Protein AF-A0A067NH59-F1 (afdb_monomer_lite)

Foldseek 3Di:
DDPPVQDKDKDFLDDPPPDLVVVQVLCVQQVHDGPPDDSPDQQRIDIDGPVLRVLSPVLAQHKAKFFPDVQLLVLVLVCVLVSNRHHLVRSDPPPPQKTWIDIFGFPNCQPDWDWDAQPVDDPPDPVRTDIAGPVRPVDDIDIGRHRPSSRVVSNVVSVCVHQNPPDQDALVNSCVGRVDDDDSSVSPHDSDD

Radius of gyration: 17.34 Å; chains: 1; bounding box: 40×30×53 Å

pLDDT: mean 83.22, std 15.56, range [27.19, 96.69]

Secondary structure (DSSP, 8-state):
-------EEEEESS-TTS-HHHHHHHHHHTTPPTT---TTSGGGEEEEEHHHHHHHT-TTTSEEEEE--HHHHHHHHHHHHTT----HHHHS-TT---EEEEEEE-GGGTT-EEEEE-TTS-TT-GGGEEEEETT-TTPPPEEES--HHHHHHHHHHHHHHHH-TT----HHHHHHHHT--SGGGGGG-----

Structure (mmCIF, N/CA/C/O backbone):
data_AF-A0A067NH59-F1
#
_entry.id   AF-A0A067NH59-F1
#
loop_
_atom_site.group_PDB
_atom_site.id
_atom_site.type_symbol
_atom_site.label_atom_id
_atom_site.label_alt_id
_atom_site.label_comp_id
_atom_site.label_asym_id
_atom_site.label_entity_id
_atom_site.label_seq_id
_atom_site.pdbx_PDB_ins_code
_atom_site.Cartn_x
_atom_site.Cartn_y
_atom_site.Cartn_z
_atom_site.occupancy
_atom_site.B_iso_or_equiv
_atom_site.auth_seq_id
_atom_site.auth_comp_id
_atom_site.auth_asym_id
_atom_site.auth_atom_id
_atom_site.pdbx_PDB_model_num
ATOM 1 N N . MET A 1 1 ? 9.980 -10.357 -29.218 1.00 36.75 1 MET A N 1
ATOM 2 C CA . MET A 1 1 ? 9.515 -10.418 -27.819 1.00 36.75 1 MET A CA 1
ATOM 3 C C . MET A 1 1 ? 8.182 -9.707 -27.831 1.00 36.75 1 MET A C 1
ATOM 5 O O . MET A 1 1 ? 8.167 -8.518 -28.108 1.00 36.75 1 MET A O 1
ATOM 9 N N . THR A 1 2 ? 7.093 -10.470 -27.818 1.00 39.78 2 THR A N 1
ATOM 10 C CA . THR A 1 2 ? 5.742 -9.973 -28.094 1.00 39.78 2 THR A CA 1
ATOM 11 C C . THR A 1 2 ? 5.349 -8.951 -27.042 1.00 39.78 2 THR A C 1
ATOM 13 O O . THR A 1 2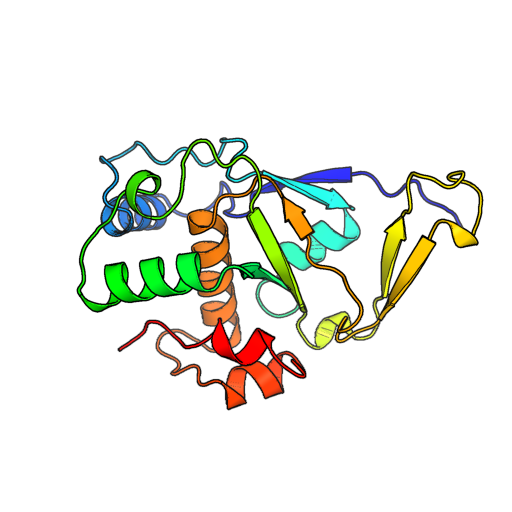 ? 5.322 -9.260 -25.855 1.00 39.78 2 THR A O 1
ATOM 16 N N . ASP A 1 3 ? 5.092 -7.738 -27.513 1.00 43.44 3 ASP A N 1
ATOM 17 C CA . ASP A 1 3 ? 4.393 -6.677 -26.802 1.00 43.44 3 ASP A CA 1
ATOM 18 C C . ASP A 1 3 ? 2.935 -7.141 -26.643 1.00 43.44 3 ASP A C 1
ATOM 20 O O . ASP A 1 3 ? 2.041 -6.756 -27.395 1.00 43.44 3 ASP A O 1
ATOM 24 N N . GLU A 1 4 ? 2.713 -8.125 -25.763 1.00 51.03 4 GLU A N 1
ATOM 25 C CA . GLU A 1 4 ? 1.372 -8.404 -25.264 1.00 51.03 4 GLU A CA 1
ATOM 26 C C . GLU A 1 4 ? 0.916 -7.109 -24.606 1.00 51.03 4 GLU A C 1
ATOM 28 O O . GLU A 1 4 ? 1.553 -6.642 -23.664 1.00 51.03 4 GLU A O 1
ATOM 33 N N . MET A 1 5 ? -0.145 -6.503 -25.144 1.00 51.00 5 MET A N 1
ATOM 34 C CA . MET A 1 5 ? -0.822 -5.377 -24.514 1.00 51.00 5 MET A CA 1
ATOM 35 C C . MET A 1 5 ? -1.112 -5.762 -23.064 1.00 51.00 5 MET A C 1
ATOM 37 O O . MET A 1 5 ? -2.047 -6.517 -22.800 1.00 51.00 5 MET A O 1
ATOM 41 N N . ASP A 1 6 ? -0.272 -5.295 -22.142 1.00 65.56 6 ASP A N 1
ATOM 42 C CA . ASP A 1 6 ? -0.393 -5.601 -20.724 1.00 65.56 6 ASP A CA 1
ATOM 43 C C . ASP A 1 6 ? -1.744 -5.054 -20.255 1.00 65.56 6 ASP A C 1
ATOM 45 O O . ASP A 1 6 ? -1.923 -3.845 -20.082 1.00 65.56 6 ASP A O 1
ATOM 49 N N . VAL A 1 7 ? -2.715 -5.952 -20.097 1.00 80.50 7 VAL A N 1
ATOM 50 C CA . VAL A 1 7 ? -4.076 -5.604 -19.695 1.00 80.50 7 VAL A CA 1
ATOM 51 C C . VAL A 1 7 ? -4.018 -4.922 -18.324 1.00 80.50 7 VAL A C 1
ATOM 53 O O . VAL A 1 7 ? -3.341 -5.384 -17.399 1.00 80.50 7 VAL A O 1
ATOM 56 N N . ILE A 1 8 ? -4.698 -3.782 -18.207 1.00 85.00 8 ILE A N 1
ATOM 57 C CA . ILE A 1 8 ? -4.869 -3.075 -16.937 1.00 85.00 8 ILE A CA 1
ATOM 58 C C . ILE A 1 8 ? -6.146 -3.593 -16.284 1.00 85.00 8 ILE A C 1
ATOM 60 O O . ILE A 1 8 ? -7.200 -3.643 -16.916 1.00 85.00 8 ILE A O 1
ATOM 64 N N . GLU A 1 9 ? -6.051 -3.938 -15.007 1.00 91.25 9 GLU A N 1
ATOM 65 C CA . GLU A 1 9 ? -7.156 -4.409 -14.183 1.00 91.25 9 GLU A CA 1
ATOM 66 C C . GLU A 1 9 ? -7.342 -3.513 -12.961 1.00 91.25 9 GLU A C 1
ATOM 68 O O . GLU A 1 9 ? -6.409 -2.858 -12.484 1.00 91.25 9 GLU A O 1
ATOM 73 N N . TYR A 1 10 ? -8.566 -3.512 -12.435 1.00 92.00 10 TYR A N 1
ATOM 74 C CA . TYR A 1 10 ? -8.856 -2.939 -11.130 1.00 92.00 10 TYR A CA 1
ATOM 75 C C . TYR A 1 10 ? -8.657 -4.002 -10.053 1.00 92.00 10 TYR A C 1
ATOM 77 O O . TYR A 1 10 ? -9.234 -5.084 -10.122 1.00 92.00 10 TYR A O 1
ATOM 85 N N . SER A 1 11 ? -7.847 -3.666 -9.057 1.00 93.62 11 SER A N 1
ATOM 86 C CA . SER A 1 11 ? -7.527 -4.514 -7.915 1.00 93.62 11 SER A CA 1
ATOM 87 C C . SER A 1 11 ? -8.007 -3.844 -6.634 1.00 93.62 11 SER A C 1
ATOM 89 O O . SER A 1 11 ? -7.818 -2.637 -6.450 1.00 93.62 11 SER A O 1
ATOM 91 N N . HIS A 1 12 ? -8.622 -4.618 -5.741 1.00 96.12 12 HIS A N 1
ATOM 92 C CA . HIS A 1 12 ? -8.932 -4.162 -4.390 1.00 96.12 12 HIS A CA 1
ATOM 93 C C . HIS A 1 12 ? -7.674 -4.228 -3.521 1.00 96.12 12 HIS A C 1
ATOM 95 O O . HIS A 1 12 ? -7.033 -5.271 -3.432 1.00 96.12 12 HIS A O 1
ATOM 101 N N . VAL A 1 13 ? -7.349 -3.145 -2.816 1.00 96.69 13 VAL A N 1
ATOM 102 C CA . VAL A 1 13 ? -6.243 -3.141 -1.844 1.00 96.69 13 VAL A CA 1
ATOM 103 C C . VAL A 1 13 ? -6.582 -4.014 -0.638 1.00 96.69 13 VAL A C 1
ATOM 105 O O . VAL A 1 13 ? -5.753 -4.793 -0.173 1.00 96.69 13 VAL A O 1
ATOM 108 N N . VAL A 1 14 ? -7.821 -3.947 -0.164 1.00 96.00 14 VAL A N 1
ATOM 109 C CA . VAL A 1 14 ? -8.388 -4.898 0.793 1.00 96.00 14 VAL A CA 1
ATOM 110 C C . VAL A 1 14 ? -9.374 -5.791 0.063 1.00 96.00 14 VAL A C 1
ATOM 112 O O . VAL A 1 14 ? -10.406 -5.321 -0.418 1.00 96.00 14 VAL A O 1
ATOM 115 N N . ALA A 1 15 ? -9.043 -7.079 -0.022 1.00 93.75 15 ALA A N 1
ATOM 116 C CA . ALA A 1 15 ? -9.798 -8.055 -0.793 1.00 93.75 15 ALA A CA 1
ATOM 117 C C . ALA A 1 15 ? -11.257 -8.157 -0.326 1.00 93.75 15 ALA A C 1
ATOM 119 O O . ALA A 1 15 ? -11.540 -8.197 0.873 1.00 93.75 15 ALA A O 1
ATOM 120 N N . ARG A 1 16 ? -12.188 -8.306 -1.276 1.00 92.12 16 ARG A N 1
ATOM 121 C CA . ARG A 1 16 ? -13.621 -8.525 -0.987 1.00 92.12 16 ARG A CA 1
ATOM 122 C C . ARG A 1 16 ? -13.887 -9.804 -0.193 1.00 92.12 16 ARG A C 1
ATOM 124 O O . ARG A 1 16 ? -14.902 -9.919 0.478 1.00 92.12 16 ARG A O 1
ATOM 131 N N . THR A 1 17 ? -12.973 -10.767 -0.277 1.00 92.56 17 THR A N 1
ATOM 132 C CA . THR A 1 17 ? -13.024 -12.037 0.456 1.00 92.56 17 THR A CA 1
ATOM 133 C C . THR A 1 17 ? -12.585 -11.907 1.918 1.00 92.56 17 THR A C 1
ATOM 135 O O . THR A 1 17 ? -12.581 -12.905 2.642 1.00 92.56 17 THR A O 1
ATOM 138 N N . THR A 1 18 ? -12.213 -10.702 2.371 1.00 93.38 18 THR A N 1
ATOM 139 C CA . THR A 1 18 ? -11.872 -10.440 3.773 1.00 93.38 18 THR A CA 1
ATOM 140 C C . THR A 1 18 ? -13.040 -10.843 4.669 1.00 93.38 18 THR A C 1
ATOM 142 O O . THR A 1 18 ? -14.193 -10.502 4.409 1.00 93.38 18 THR A O 1
ATOM 145 N N . ARG A 1 19 ? -12.745 -11.607 5.727 1.00 94.06 19 ARG A N 1
ATOM 146 C CA . ARG A 1 19 ? -13.778 -12.171 6.605 1.00 94.06 19 ARG A CA 1
ATOM 147 C C . ARG A 1 19 ? -14.605 -11.049 7.252 1.00 94.06 19 ARG A C 1
ATOM 149 O O . ARG A 1 19 ? -13.995 -10.103 7.749 1.00 94.06 19 ARG A O 1
ATOM 156 N N . PRO A 1 20 ? -15.941 -11.184 7.367 1.00 93.06 20 PRO A N 1
ATOM 157 C CA . PRO A 1 20 ? -16.789 -10.168 8.001 1.00 93.06 20 PRO A CA 1
ATOM 158 C C . PRO A 1 20 ? -16.317 -9.770 9.403 1.00 93.06 20 PRO A C 1
ATOM 160 O O . PRO A 1 20 ? -16.147 -8.595 9.682 1.00 93.06 20 PRO A O 1
ATOM 163 N N . ALA A 1 21 ? -15.934 -10.745 10.234 1.00 94.19 21 ALA A N 1
ATOM 164 C CA . ALA A 1 21 ? -15.401 -10.482 11.573 1.00 94.19 21 ALA A CA 1
ATOM 165 C C . ALA A 1 21 ? -14.109 -9.637 11.583 1.00 94.19 21 ALA A C 1
ATOM 167 O O . ALA A 1 21 ? -13.785 -9.010 12.589 1.00 94.19 21 ALA A O 1
ATOM 168 N N . THR A 1 22 ? -13.335 -9.642 10.494 1.00 94.00 22 THR A N 1
ATOM 169 C CA . THR A 1 22 ? -12.176 -8.756 10.333 1.00 94.00 22 THR A CA 1
ATOM 170 C C . THR A 1 22 ? -12.622 -7.349 9.941 1.00 94.00 22 THR A C 1
ATOM 172 O O . THR A 1 22 ? -12.068 -6.387 10.459 1.00 94.00 22 THR A O 1
ATOM 175 N N . LEU A 1 23 ? -13.644 -7.221 9.091 1.00 93.94 23 LEU A N 1
ATOM 176 C CA . LEU A 1 23 ? -14.219 -5.929 8.705 1.00 93.94 23 LEU A CA 1
ATOM 177 C C . LEU A 1 23 ? -14.884 -5.226 9.892 1.00 93.94 23 LEU A C 1
ATOM 179 O O . LEU A 1 23 ? -14.619 -4.048 10.099 1.00 93.94 23 LEU A O 1
ATOM 183 N N . ASP A 1 24 ? -15.622 -5.957 10.728 1.00 93.50 24 ASP A N 1
ATOM 184 C CA . ASP A 1 24 ? -16.224 -5.427 11.961 1.00 93.50 24 ASP A CA 1
ATOM 185 C C . ASP A 1 24 ? -15.150 -4.852 12.903 1.00 93.50 24 ASP A C 1
ATOM 187 O O . ASP A 1 24 ? -15.314 -3.795 13.516 1.00 93.50 24 ASP A O 1
ATOM 191 N N . LYS A 1 25 ? -13.996 -5.531 12.996 1.00 92.00 25 LYS A N 1
ATOM 192 C CA . LYS A 1 25 ? -12.840 -5.035 13.757 1.00 92.00 25 LYS A CA 1
ATOM 193 C C . LYS A 1 25 ? -12.231 -3.795 13.112 1.00 92.00 25 LYS A C 1
ATOM 195 O O . LYS A 1 25 ? -11.851 -2.884 13.840 1.00 92.00 25 LYS A O 1
ATOM 200 N N . CYS A 1 26 ? -12.130 -3.743 11.783 1.00 92.25 26 CYS A N 1
ATOM 201 C CA . CYS A 1 26 ? -11.667 -2.548 11.078 1.00 92.25 26 CYS A CA 1
ATOM 202 C C . CYS A 1 26 ? -12.583 -1.358 11.360 1.00 92.25 26 CYS A C 1
ATOM 204 O O . CYS A 1 26 ? -12.083 -0.314 11.759 1.00 92.25 26 CYS A O 1
ATOM 206 N N . GLU A 1 27 ? -13.900 -1.524 11.228 1.00 93.06 27 GLU A N 1
ATOM 207 C CA . GLU A 1 27 ? -14.881 -0.480 11.538 1.00 93.06 27 GLU A CA 1
ATOM 208 C C . GLU A 1 27 ? -14.704 0.044 12.959 1.00 93.06 27 GLU A C 1
ATOM 210 O O . GLU A 1 27 ? -14.564 1.248 13.171 1.00 93.06 27 GLU A O 1
ATOM 215 N N . TRP A 1 28 ? -14.614 -0.874 13.921 1.00 90.69 28 TRP A N 1
ATOM 216 C CA . TRP A 1 28 ? -14.397 -0.536 15.318 1.00 90.69 28 TRP A CA 1
ATOM 217 C C . TRP A 1 28 ? -13.091 0.228 15.546 1.00 90.69 28 TRP A C 1
ATOM 219 O O . TRP A 1 28 ? -13.097 1.283 16.183 1.00 90.69 28 TRP A O 1
ATOM 229 N N . CYS A 1 29 ? -11.969 -0.272 15.022 1.00 88.69 29 CYS A N 1
ATOM 230 C CA . CYS A 1 29 ? -10.669 0.379 15.159 1.00 88.69 29 CYS A CA 1
ATOM 231 C C . CYS A 1 29 ? -10.670 1.768 14.510 1.00 88.69 29 CYS A C 1
ATOM 233 O O . CYS A 1 29 ? -10.160 2.720 15.094 1.00 88.69 29 CYS A O 1
ATOM 235 N N . TRP A 1 30 ? -11.298 1.909 13.344 1.00 90.88 30 TRP A N 1
ATOM 236 C CA . TRP A 1 30 ? -11.351 3.154 12.576 1.00 90.88 30 TRP A CA 1
ATOM 237 C C . TRP A 1 30 ? -12.452 4.105 13.059 1.00 90.88 30 TRP A C 1
ATOM 239 O O . TRP A 1 30 ? -12.796 5.053 12.359 1.00 90.88 30 TRP A O 1
ATOM 249 N N . GLY A 1 31 ? -13.054 3.847 14.225 1.00 90.44 31 GLY A N 1
ATOM 250 C CA . GLY A 1 31 ? -14.110 4.685 14.798 1.00 90.44 31 GLY A CA 1
ATOM 251 C C . GLY A 1 31 ? -15.342 4.831 13.901 1.00 90.44 31 GLY A C 1
ATOM 252 O O . GLY A 1 31 ? -16.080 5.804 14.040 1.00 90.44 31 GLY A O 1
ATOM 253 N N . MET A 1 32 ? -15.540 3.912 12.957 1.00 92.12 32 MET A N 1
ATOM 254 C CA . MET A 1 32 ? -16.671 3.898 12.040 1.00 92.12 32 MET A CA 1
ATOM 255 C C . MET A 1 32 ? -17.887 3.263 12.707 1.00 92.12 32 MET A C 1
ATOM 257 O O . MET A 1 32 ? -17.774 2.462 13.636 1.00 92.12 32 MET A O 1
ATOM 261 N N . ASP A 1 33 ? -19.064 3.634 12.216 1.00 92.81 33 ASP A N 1
ATOM 262 C CA . ASP A 1 33 ? -20.308 3.025 12.664 1.00 92.81 33 ASP A CA 1
ATOM 263 C C . ASP A 1 33 ? -20.396 1.590 12.113 1.00 92.81 33 ASP A C 1
ATOM 265 O O . ASP A 1 33 ? -19.857 1.290 11.043 1.00 92.81 33 ASP A O 1
ATOM 269 N N . TYR A 1 34 ? -21.050 0.695 12.852 1.00 93.06 34 TYR A N 1
ATOM 270 C CA . TYR A 1 34 ? -21.152 -0.715 12.471 1.00 93.06 34 TYR A CA 1
ATOM 271 C C . TYR A 1 34 ? -21.817 -0.881 11.098 1.00 93.06 34 TYR A C 1
ATOM 273 O O . TYR A 1 34 ? -22.836 -0.244 10.822 1.00 93.06 34 TYR A O 1
ATOM 281 N N . TYR A 1 35 ? -21.262 -1.766 10.269 1.00 91.81 35 TYR A N 1
ATOM 282 C CA . TYR A 1 35 ? -21.744 -2.098 8.930 1.00 91.81 35 TYR A CA 1
ATOM 283 C C . TYR A 1 35 ? -21.728 -0.916 7.939 1.00 91.81 35 TYR A C 1
ATOM 285 O O . TYR A 1 35 ? -22.588 -0.796 7.063 1.00 91.81 35 TYR A O 1
ATOM 293 N N . THR A 1 36 ? -20.749 -0.017 8.072 1.00 93.44 36 THR A N 1
ATOM 294 C CA . THR A 1 36 ? -20.562 1.142 7.180 1.00 93.44 36 THR A CA 1
ATOM 295 C C . THR A 1 36 ? -19.299 1.074 6.322 1.00 93.44 36 THR A C 1
ATOM 297 O O . THR A 1 36 ? -19.141 1.876 5.394 1.00 93.44 36 THR A O 1
ATOM 300 N N . LEU A 1 37 ? -18.399 0.118 6.569 1.00 93.62 37 LEU A N 1
ATOM 301 C CA . LEU A 1 37 ? -17.199 -0.073 5.767 1.00 93.62 37 LEU A CA 1
ATOM 302 C C . LEU A 1 37 ? -17.539 -0.719 4.422 1.00 93.62 37 LEU A C 1
ATOM 304 O O . LEU A 1 37 ? -17.710 -1.928 4.290 1.00 93.62 37 LEU A O 1
ATOM 308 N N . ASN A 1 38 ? -17.568 0.110 3.382 1.00 93.06 38 ASN A N 1
ATOM 309 C CA . ASN A 1 38 ? -17.749 -0.347 2.012 1.00 93.06 38 ASN A CA 1
ATOM 310 C C . ASN A 1 38 ? -16.397 -0.661 1.347 1.00 93.06 38 ASN A C 1
ATOM 312 O O . ASN A 1 38 ? -15.610 0.252 1.093 1.00 93.06 38 ASN A O 1
ATOM 316 N N . LEU A 1 39 ? -16.153 -1.932 1.008 1.00 94.75 39 LEU A N 1
ATOM 317 C CA . LEU A 1 39 ? -14.958 -2.359 0.265 1.00 94.75 39 LEU A CA 1
ATOM 318 C C . LEU A 1 39 ? -15.026 -2.066 -1.240 1.00 94.75 39 LEU A C 1
ATOM 320 O O . LEU A 1 39 ? -13.978 -1.950 -1.869 1.00 94.75 39 LEU A O 1
ATOM 324 N N . ASP A 1 40 ? -16.220 -1.906 -1.814 1.00 94.19 40 ASP A N 1
ATOM 325 C CA . ASP A 1 40 ? -16.439 -1.633 -3.244 1.00 94.19 40 ASP A CA 1
ATOM 326 C C . ASP A 1 40 ? -16.380 -0.126 -3.567 1.00 94.19 40 ASP A C 1
ATOM 328 O O . ASP A 1 40 ? -16.889 0.360 -4.576 1.00 94.19 40 ASP A O 1
ATOM 332 N N . THR A 1 41 ? -15.731 0.644 -2.694 1.00 93.00 41 THR A N 1
ATOM 333 C CA . THR A 1 41 ? -15.454 2.063 -2.900 1.00 93.00 41 THR A CA 1
ATOM 334 C C . THR A 1 41 ? -14.238 2.275 -3.798 1.00 93.00 41 THR A C 1
ATOM 336 O O . THR A 1 41 ? -13.234 1.570 -3.693 1.00 93.00 41 THR A O 1
ATOM 339 N N . ARG A 1 42 ? -14.252 3.352 -4.596 1.00 92.56 42 ARG A N 1
ATOM 340 C CA . ARG A 1 42 ? -13.074 3.805 -5.363 1.00 92.56 42 ARG A CA 1
ATOM 341 C C . ARG A 1 42 ? -11.833 4.024 -4.491 1.00 92.56 42 ARG A C 1
ATOM 343 O O . ARG A 1 42 ? -10.719 3.926 -4.979 1.00 92.56 42 ARG A O 1
ATOM 350 N N . LYS A 1 43 ? -12.043 4.294 -3.198 1.00 93.19 43 LYS A N 1
ATOM 351 C CA . LYS A 1 43 ? -11.001 4.525 -2.189 1.00 93.19 43 LYS A CA 1
ATOM 352 C C . LYS A 1 43 ? -10.241 3.249 -1.800 1.00 93.19 43 LYS A C 1
ATOM 354 O O . LYS A 1 43 ? -9.239 3.345 -1.106 1.00 93.19 43 LYS A O 1
ATOM 359 N N . ASN A 1 44 ? -10.713 2.074 -2.220 1.00 95.88 44 ASN A N 1
ATOM 360 C CA . ASN A 1 44 ? -10.076 0.770 -2.017 1.00 95.88 44 ASN A CA 1
ATOM 361 C C . ASN A 1 44 ? -9.612 0.147 -3.350 1.00 95.88 44 ASN A C 1
ATOM 363 O O . ASN A 1 44 ? -9.103 -0.969 -3.364 1.00 95.88 44 ASN A O 1
ATOM 367 N N . LEU A 1 45 ? -9.801 0.842 -4.477 1.00 95.06 45 LEU A N 1
ATOM 368 C CA . LEU A 1 45 ? -9.481 0.335 -5.809 1.00 95.06 45 LEU A CA 1
ATOM 369 C C . LEU A 1 45 ? -8.223 1.005 -6.361 1.00 95.06 45 LEU A C 1
ATOM 371 O O . LEU A 1 45 ? -8.069 2.224 -6.306 1.00 95.06 45 LEU A O 1
ATOM 375 N N . GLN A 1 46 ? -7.354 0.196 -6.954 1.00 94.44 46 GLN A N 1
ATOM 376 C CA . GLN A 1 46 ? -6.169 0.628 -7.690 1.00 94.44 46 GLN A CA 1
ATOM 377 C C . GLN A 1 46 ? -6.169 0.019 -9.092 1.00 94.44 46 GLN A C 1
ATOM 379 O O . GLN A 1 46 ? -6.741 -1.049 -9.309 1.00 94.44 46 GLN A O 1
ATOM 384 N N . SER A 1 47 ? -5.513 0.681 -10.040 1.00 91.56 47 SER A N 1
ATOM 385 C CA . SER A 1 47 ? -5.322 0.159 -11.394 1.00 91.56 47 SER A CA 1
ATOM 386 C C . SER A 1 47 ? -3.911 -0.397 -11.531 1.00 91.56 47 SER A C 1
ATOM 388 O O . SER A 1 47 ? -2.940 0.335 -11.352 1.00 91.56 47 SER A O 1
ATOM 390 N N . LEU A 1 48 ? -3.794 -1.684 -11.848 1.00 90.88 48 LEU A N 1
ATOM 391 C CA . LEU A 1 48 ? -2.518 -2.382 -11.986 1.00 90.88 48 LEU A CA 1
ATOM 392 C C . LEU A 1 48 ? -2.501 -3.197 -13.277 1.00 90.88 48 LEU A C 1
ATOM 394 O O . LEU A 1 48 ? -3.533 -3.674 -13.740 1.00 90.88 48 LEU A O 1
ATOM 398 N N . ARG A 1 49 ? -1.312 -3.411 -13.843 1.00 87.81 49 ARG A N 1
ATOM 399 C CA . ARG A 1 49 ? -1.129 -4.441 -14.877 1.00 87.81 49 ARG A CA 1
ATOM 400 C C . ARG A 1 49 ? -1.350 -5.822 -14.262 1.00 87.81 49 ARG A C 1
ATOM 402 O O . ARG A 1 49 ? -0.909 -6.035 -13.131 1.00 87.81 49 ARG A O 1
ATOM 409 N N . VAL A 1 50 ? -1.916 -6.770 -15.015 1.00 87.31 50 VAL A N 1
ATOM 410 C CA . VAL A 1 50 ? -2.202 -8.146 -14.537 1.00 87.31 50 VAL A CA 1
ATOM 411 C C . VAL A 1 50 ? -1.003 -8.776 -13.824 1.00 87.31 50 VAL A C 1
ATOM 413 O O . VAL A 1 50 ? -1.127 -9.347 -12.743 1.00 87.31 50 VAL A O 1
ATOM 416 N N . ASN A 1 51 ? 0.194 -8.645 -14.400 1.00 86.44 51 ASN A N 1
ATOM 417 C CA . ASN A 1 51 ? 1.404 -9.214 -13.813 1.00 86.44 51 ASN A CA 1
ATOM 418 C C . ASN A 1 51 ? 1.746 -8.582 -12.458 1.00 86.44 51 ASN A C 1
ATOM 420 O O . ASN A 1 51 ? 2.094 -9.297 -11.523 1.00 86.44 51 ASN A O 1
ATOM 424 N N . LEU A 1 52 ? 1.606 -7.262 -12.328 1.00 89.44 52 LEU A N 1
ATOM 425 C CA . LEU A 1 52 ? 1.884 -6.552 -11.081 1.00 89.44 52 LEU A CA 1
ATOM 426 C C . LEU A 1 52 ? 0.803 -6.823 -10.022 1.00 89.44 52 LEU A C 1
ATOM 428 O O . LEU A 1 52 ? 1.135 -6.980 -8.848 1.00 89.44 52 LEU A O 1
ATOM 432 N N . HIS A 1 53 ? -0.456 -6.947 -10.452 1.00 91.69 53 HIS A N 1
ATOM 433 C CA . HIS A 1 53 ? -1.598 -7.342 -9.625 1.00 91.69 53 HIS A CA 1
ATOM 434 C C . HIS A 1 53 ? -1.390 -8.729 -9.006 1.00 91.69 53 HIS A C 1
ATOM 436 O O . HIS A 1 53 ? -1.488 -8.877 -7.793 1.00 91.69 53 HIS A O 1
ATOM 442 N N . ARG A 1 54 ? -0.973 -9.724 -9.798 1.00 91.00 54 ARG A N 1
ATOM 443 C CA . ARG A 1 54 ? -0.676 -11.075 -9.287 1.00 91.00 54 ARG A CA 1
ATOM 444 C C . ARG A 1 54 ? 0.344 -11.066 -8.151 1.00 91.00 54 ARG A C 1
ATOM 446 O O . ARG A 1 54 ? 0.176 -11.803 -7.189 1.00 91.00 54 ARG A O 1
ATOM 453 N N . PHE A 1 55 ? 1.391 -10.243 -8.247 1.00 91.81 55 PHE A N 1
ATOM 454 C CA . PHE A 1 55 ? 2.357 -10.099 -7.154 1.00 91.81 55 PHE A CA 1
ATOM 455 C C . PHE A 1 55 ? 1.801 -9.289 -5.984 1.00 91.81 55 PHE A C 1
ATOM 457 O O . PHE A 1 55 ? 2.177 -9.551 -4.850 1.00 91.81 55 PHE A O 1
ATOM 464 N N . PHE A 1 56 ? 0.905 -8.332 -6.220 1.00 94.12 56 PHE A N 1
ATOM 465 C CA . PHE A 1 56 ? 0.256 -7.607 -5.131 1.00 94.12 56 PHE A CA 1
ATOM 466 C C . PHE A 1 56 ? -0.561 -8.548 -4.233 1.00 94.12 56 PHE A C 1
ATOM 468 O O . PHE A 1 56 ? -0.539 -8.393 -3.013 1.00 94.12 56 PHE A O 1
ATOM 475 N N . ASP A 1 57 ? -1.212 -9.554 -4.815 1.00 93.56 57 ASP A N 1
ATOM 476 C CA . ASP A 1 57 ? -2.037 -10.517 -4.079 1.00 93.56 57 ASP A CA 1
ATOM 477 C C . ASP A 1 57 ? -1.228 -11.582 -3.324 1.00 93.56 57 ASP A C 1
ATOM 479 O O . ASP A 1 57 ? -1.799 -12.316 -2.521 1.00 93.56 57 ASP A O 1
ATOM 483 N N . MET A 1 58 ? 0.091 -11.675 -3.541 1.00 92.75 58 MET A N 1
ATOM 484 C CA . MET A 1 58 ? 0.977 -12.632 -2.866 1.00 92.75 58 MET A CA 1
ATOM 485 C C . MET A 1 58 ? 1.568 -12.021 -1.585 1.00 92.75 58 MET A C 1
ATOM 487 O O . MET A 1 58 ? 2.533 -11.258 -1.674 1.00 92.75 58 MET A O 1
ATOM 491 N N . PRO A 1 59 ? 1.085 -12.365 -0.373 1.00 87.62 59 PRO A N 1
ATOM 492 C CA . PRO A 1 59 ? 1.486 -11.648 0.838 1.00 87.62 59 PRO A CA 1
ATOM 493 C C . PRO A 1 59 ? 2.964 -11.823 1.205 1.00 87.62 59 PRO A C 1
ATOM 495 O O . PRO A 1 59 ? 3.576 -10.891 1.709 1.00 87.62 59 PRO A O 1
ATOM 498 N N . GLN A 1 60 ? 3.540 -12.998 0.931 1.00 88.06 60 GLN A N 1
ATOM 499 C CA . GLN A 1 60 ? 4.893 -13.375 1.368 1.00 88.06 60 GLN A CA 1
ATOM 500 C C . GLN A 1 60 ? 5.989 -13.144 0.321 1.00 88.06 60 GLN A C 1
ATOM 502 O O . GLN A 1 60 ? 7.167 -13.116 0.659 1.00 88.06 60 GLN A O 1
ATOM 507 N N . THR A 1 61 ? 5.625 -13.041 -0.957 1.00 90.06 61 THR A N 1
ATOM 508 C CA . THR A 1 61 ? 6.582 -13.014 -2.083 1.00 90.06 61 THR A CA 1
ATOM 509 C C . THR A 1 61 ? 6.346 -11.848 -3.038 1.00 90.06 61 THR A C 1
ATOM 511 O O . THR A 1 61 ? 6.962 -11.771 -4.101 1.00 90.06 61 THR A O 1
ATOM 514 N N . GLY A 1 62 ? 5.393 -10.990 -2.695 1.00 93.00 62 GLY A N 1
ATOM 515 C CA . GLY A 1 62 ? 4.912 -9.903 -3.518 1.00 93.00 62 GLY A CA 1
ATOM 516 C C . GLY A 1 62 ? 5.509 -8.557 -3.150 1.00 93.00 62 GLY A C 1
ATOM 517 O O . GLY A 1 62 ? 6.686 -8.422 -2.824 1.00 93.00 62 GLY A O 1
ATOM 518 N N . TRP A 1 63 ? 4.653 -7.546 -3.195 1.00 93.62 63 TRP A N 1
ATOM 519 C CA . TRP A 1 63 ? 4.978 -6.182 -2.805 1.00 93.62 63 TRP A CA 1
ATOM 520 C C . TRP A 1 63 ? 3.814 -5.548 -2.039 1.00 93.62 63 TRP A C 1
ATOM 522 O O . TRP A 1 63 ? 2.679 -6.042 -2.052 1.00 93.62 63 TRP A O 1
ATOM 532 N N . LEU A 1 64 ? 4.099 -4.451 -1.346 1.00 94.19 64 LEU A N 1
ATOM 533 C CA . LEU A 1 64 ? 3.132 -3.697 -0.554 1.00 94.19 64 LEU A CA 1
ATOM 534 C C . LEU A 1 64 ? 3.302 -2.187 -0.745 1.00 94.19 64 LEU A C 1
ATOM 536 O O . LEU A 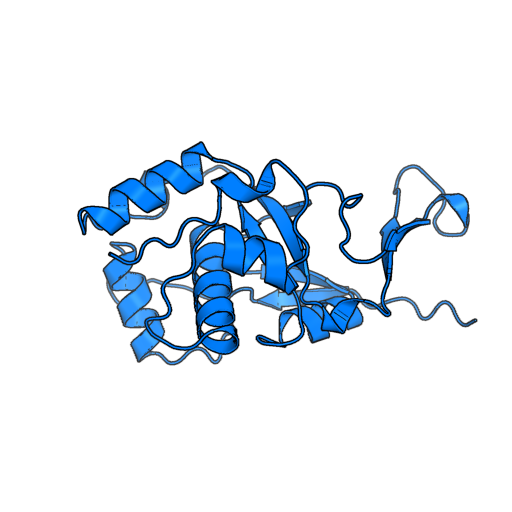1 64 ? 4.348 -1.719 -1.202 1.00 94.19 64 LEU A O 1
ATOM 540 N N . TRP A 1 65 ? 2.259 -1.437 -0.395 1.00 94.56 65 TRP A N 1
ATOM 541 C CA . TRP A 1 65 ? 2.276 0.024 -0.390 1.00 94.56 65 TRP A CA 1
ATOM 542 C C . TRP A 1 65 ? 2.688 0.554 0.984 1.00 94.56 65 TRP A C 1
ATOM 544 O O . TRP A 1 65 ? 2.206 0.081 2.012 1.00 94.56 65 TRP A O 1
ATOM 554 N N . VAL A 1 66 ? 3.524 1.588 1.013 1.00 91.19 66 VAL A N 1
ATOM 555 C CA . VAL A 1 66 ? 3.857 2.324 2.242 1.00 91.19 66 VAL A CA 1
ATOM 556 C C . VAL A 1 66 ? 3.539 3.801 2.036 1.00 91.19 66 VAL A C 1
ATOM 558 O O . VAL A 1 66 ? 4.046 4.377 1.070 1.00 91.19 66 VAL A O 1
ATOM 561 N N . PRO A 1 67 ? 2.717 4.434 2.893 1.00 91.69 67 PRO A N 1
ATOM 562 C CA . PRO A 1 67 ? 2.451 5.866 2.790 1.00 91.69 67 PRO A CA 1
ATOM 563 C C . PRO A 1 67 ? 3.747 6.676 2.864 1.00 91.69 67 PRO A C 1
ATOM 565 O O . PRO A 1 67 ? 4.624 6.400 3.684 1.00 91.69 67 PRO A O 1
ATOM 568 N N . THR A 1 68 ? 3.882 7.679 1.994 1.00 88.50 68 THR A N 1
ATOM 569 C CA . THR A 1 68 ? 5.071 8.545 2.006 1.00 88.50 68 THR A CA 1
ATOM 570 C C . THR A 1 68 ? 4.926 9.735 2.944 1.00 88.50 68 THR A C 1
ATOM 572 O O . THR A 1 68 ? 5.930 10.330 3.324 1.00 88.50 68 THR A O 1
ATOM 575 N N . ASP A 1 69 ? 3.686 10.110 3.255 1.00 87.62 69 ASP A N 1
ATOM 576 C CA . ASP A 1 69 ? 3.371 11.239 4.119 1.00 87.62 69 ASP A CA 1
ATOM 577 C C . ASP A 1 69 ? 3.579 10.859 5.592 1.00 87.62 69 ASP A C 1
ATOM 579 O O . ASP A 1 69 ? 2.847 10.043 6.160 1.00 87.62 69 ASP A O 1
ATOM 583 N N . LEU A 1 70 ? 4.609 11.449 6.200 1.00 82.94 70 LEU A N 1
ATOM 584 C CA . LEU A 1 70 ? 4.966 11.209 7.594 1.00 82.94 70 LEU A CA 1
ATOM 585 C C . LEU A 1 70 ? 3.958 11.811 8.574 1.00 82.94 70 LEU A C 1
ATOM 587 O O . LEU A 1 70 ? 3.823 11.284 9.675 1.00 82.94 70 LEU A O 1
ATOM 591 N N . ASP A 1 71 ? 3.252 12.878 8.203 1.00 86.06 71 ASP A N 1
ATOM 592 C CA . ASP A 1 71 ? 2.240 13.477 9.068 1.00 86.06 71 ASP A CA 1
ATOM 593 C C . ASP A 1 71 ? 1.030 12.549 9.175 1.00 86.06 71 ASP A C 1
ATOM 595 O O . ASP A 1 71 ? 0.601 12.220 10.281 1.00 86.06 71 ASP A O 1
ATOM 599 N N . ILE A 1 72 ? 0.567 11.996 8.045 1.00 85.44 72 ILE A N 1
ATOM 600 C CA . ILE A 1 72 ? -0.460 10.944 8.051 1.00 85.44 72 ILE A CA 1
ATOM 601 C C . ILE A 1 72 ? -0.001 9.776 8.929 1.00 85.44 72 ILE A C 1
ATOM 603 O O . ILE A 1 72 ? -0.721 9.385 9.846 1.00 85.44 72 ILE A O 1
ATOM 607 N N . MET A 1 73 ? 1.210 9.251 8.721 1.00 86.25 73 MET A N 1
ATOM 608 C CA . MET A 1 73 ? 1.721 8.136 9.531 1.00 86.25 73 MET A CA 1
ATOM 609 C C . MET A 1 73 ? 1.779 8.467 11.030 1.00 86.25 73 MET A C 1
ATOM 611 O O . MET A 1 73 ? 1.363 7.649 11.848 1.00 86.25 73 MET A O 1
ATOM 615 N N . THR A 1 74 ? 2.209 9.677 11.391 1.00 86.31 74 THR A N 1
ATOM 616 C CA . THR A 1 74 ? 2.280 10.141 12.786 1.00 86.31 74 THR A CA 1
ATOM 617 C C . THR A 1 74 ? 0.888 10.268 13.409 1.00 86.31 74 THR A C 1
ATOM 619 O O . THR A 1 74 ? 0.683 9.900 14.564 1.00 86.31 74 THR A O 1
ATOM 622 N N . ARG A 1 75 ? -0.109 10.749 12.656 1.00 87.19 75 ARG A N 1
ATOM 623 C CA . ARG A 1 75 ? -1.507 10.819 13.115 1.00 87.19 75 ARG A CA 1
ATOM 624 C C . ARG A 1 75 ? -2.084 9.430 13.371 1.00 87.19 75 ARG A C 1
ATOM 626 O O . ARG A 1 75 ? -2.747 9.237 14.388 1.00 87.19 75 ARG A O 1
ATOM 633 N N . PHE A 1 76 ? -1.810 8.471 12.484 1.00 87.00 76 PHE A N 1
ATOM 634 C CA . PHE A 1 76 ? -2.171 7.068 12.694 1.00 87.00 76 PHE A CA 1
ATOM 635 C C . PHE A 1 76 ? -1.498 6.521 13.957 1.00 87.00 76 PHE A C 1
ATOM 637 O O . PHE A 1 76 ? -2.187 6.040 14.852 1.00 87.00 76 PHE A O 1
ATOM 644 N N . GLU A 1 77 ? -0.178 6.648 14.069 1.00 84.75 77 GLU A N 1
ATOM 645 C CA . GLU A 1 77 ? 0.579 6.187 15.235 1.00 84.75 77 GLU A CA 1
ATOM 646 C C . GLU A 1 77 ? 0.000 6.755 16.539 1.00 84.75 77 GLU A C 1
ATOM 648 O O . GLU A 1 77 ? -0.316 6.000 17.458 1.00 84.75 77 GLU A O 1
ATOM 653 N N . ASN A 1 78 ? -0.225 8.068 16.598 1.00 85.44 78 ASN A N 1
ATOM 654 C CA . ASN A 1 78 ? -0.791 8.725 17.771 1.00 85.44 78 ASN A CA 1
ATOM 655 C C . ASN A 1 78 ? -2.205 8.228 18.089 1.00 85.44 78 ASN A C 1
ATOM 657 O O . ASN A 1 78 ? -2.491 7.930 19.244 1.00 85.44 78 ASN A O 1
ATOM 661 N N . ALA A 1 79 ? -3.085 8.109 17.091 1.00 83.56 79 ALA A N 1
ATOM 662 C CA . ALA A 1 79 ? -4.453 7.644 17.303 1.00 83.56 79 ALA A CA 1
ATOM 663 C C . ALA A 1 79 ? -4.486 6.215 17.865 1.00 83.56 79 ALA A C 1
ATOM 665 O O . ALA A 1 79 ? -5.140 5.954 18.877 1.00 83.56 79 ALA A O 1
ATOM 666 N N . TYR A 1 80 ? -3.735 5.295 17.258 1.00 80.19 80 TYR A N 1
ATOM 667 C CA . TYR A 1 80 ? -3.816 3.878 17.603 1.00 80.19 80 TYR A CA 1
ATOM 668 C C . TYR A 1 80 ? -2.989 3.501 18.842 1.00 80.19 80 TYR A C 1
ATOM 670 O O . TYR A 1 80 ? -3.442 2.644 19.599 1.00 80.19 80 TYR A O 1
ATOM 678 N N . LYS A 1 81 ? -1.872 4.186 19.141 1.00 79.06 81 LYS A N 1
ATOM 679 C CA . LYS A 1 81 ? -1.093 3.953 20.378 1.00 79.06 81 LYS A CA 1
ATOM 680 C C . LYS A 1 81 ? -1.875 4.254 21.649 1.00 79.06 81 LYS A C 1
ATOM 682 O O . LYS A 1 81 ? -1.806 3.506 22.616 1.00 79.06 81 LYS A O 1
ATOM 687 N N . VAL A 1 82 ? -2.641 5.345 21.662 1.00 78.00 82 VAL A N 1
ATOM 688 C CA . VAL A 1 82 ? -3.468 5.710 22.826 1.00 78.00 82 VAL A CA 1
ATOM 689 C C . VAL A 1 82 ? -4.883 5.128 22.749 1.00 78.00 82 VAL A C 1
ATOM 691 O O . VAL A 1 82 ? -5.776 5.580 23.464 1.00 78.00 82 VAL A O 1
ATOM 694 N N . ASN A 1 83 ? -5.109 4.147 21.863 1.00 72.94 83 ASN A N 1
ATOM 695 C CA . ASN A 1 83 ? -6.405 3.508 21.607 1.00 72.94 83 ASN A CA 1
ATOM 696 C C . ASN A 1 83 ? -7.543 4.518 21.339 1.00 72.94 83 ASN A C 1
ATOM 698 O O . ASN A 1 83 ? -8.715 4.285 21.651 1.00 72.94 83 ASN A O 1
ATOM 702 N N . THR A 1 84 ? -7.186 5.673 20.775 1.00 80.88 84 THR A N 1
ATOM 703 C CA . THR A 1 84 ? -8.121 6.726 20.397 1.00 80.88 84 THR A CA 1
ATOM 704 C C . THR A 1 84 ? -8.587 6.450 18.981 1.00 80.88 84 THR A C 1
ATOM 706 O O . THR A 1 84 ? -7.907 6.740 18.001 1.00 80.88 84 THR A O 1
ATOM 709 N N . ARG A 1 85 ? -9.776 5.866 18.873 1.00 83.19 85 ARG A N 1
ATOM 710 C CA . ARG A 1 85 ? -10.405 5.558 17.588 1.00 83.19 85 ARG A CA 1
ATOM 711 C C . ARG A 1 85 ? -10.760 6.857 16.884 1.00 83.19 85 ARG A C 1
ATOM 713 O O . ARG A 1 85 ? -11.417 7.717 17.470 1.00 83.19 85 ARG A O 1
ATOM 720 N N . LYS A 1 86 ? -10.326 6.985 15.637 1.00 84.50 86 LYS A N 1
ATOM 721 C CA . LYS A 1 86 ? -10.529 8.178 14.819 1.00 84.50 86 LYS A CA 1
ATOM 722 C C . LYS A 1 86 ? -11.103 7.782 13.477 1.00 84.50 86 LYS A C 1
ATOM 724 O O . LYS A 1 86 ? -10.551 6.900 12.820 1.00 84.50 86 LYS A O 1
ATOM 729 N N . LYS A 1 87 ? -12.184 8.456 13.070 1.00 86.19 87 LYS A N 1
ATOM 730 C CA . LYS A 1 87 ? -12.755 8.274 11.734 1.00 86.19 87 LYS A CA 1
ATOM 731 C C . LYS A 1 87 ? -11.709 8.656 10.684 1.00 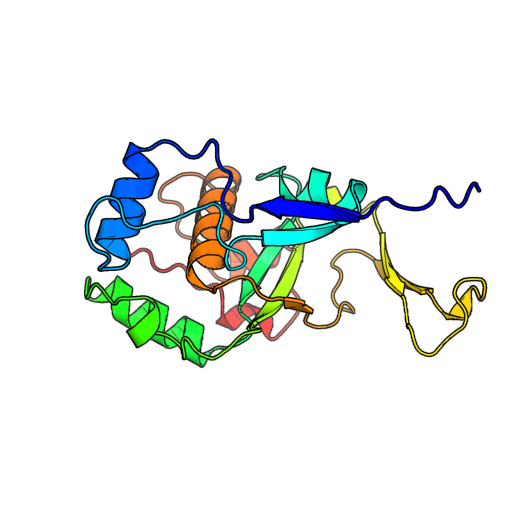86.19 87 LYS A C 1
ATOM 733 O O . LYS A 1 87 ? -10.904 9.558 10.930 1.00 86.19 87 LYS A O 1
ATOM 738 N N . PRO A 1 88 ? -11.746 8.063 9.475 1.00 84.12 88 PRO A N 1
ATOM 739 C CA . PRO A 1 88 ? -10.862 8.471 8.385 1.00 84.12 88 PRO A CA 1
ATOM 740 C C . PRO A 1 88 ? -10.846 9.981 8.138 1.00 84.12 88 PRO A C 1
ATOM 742 O O . PRO A 1 88 ? -9.796 10.550 7.869 1.00 84.12 88 PRO A O 1
ATOM 745 N N . THR A 1 89 ? -12.001 10.624 8.316 1.00 83.81 89 THR A N 1
ATOM 746 C CA . THR A 1 89 ? -12.205 12.065 8.151 1.00 83.81 89 THR A CA 1
ATOM 747 C C . THR A 1 89 ? -11.472 12.937 9.167 1.00 83.81 89 THR A C 1
ATOM 749 O O . THR A 1 89 ? -11.347 14.136 8.957 1.00 83.81 89 THR A O 1
ATOM 752 N N . GLU A 1 90 ? -11.034 12.357 10.284 1.00 84.69 90 GLU A N 1
ATOM 753 C CA . GLU A 1 90 ? -10.279 13.042 11.334 1.00 84.69 90 GLU A CA 1
ATOM 754 C C . GLU A 1 90 ? -8.763 12.856 11.175 1.00 84.69 90 GLU A C 1
ATOM 756 O O . GLU A 1 90 ? -7.994 13.584 11.797 1.00 84.69 90 GLU A O 1
ATOM 761 N N . LEU A 1 91 ? -8.324 11.872 10.381 1.00 84.31 91 LEU A N 1
ATOM 762 C CA . LEU A 1 91 ? -6.908 11.528 10.225 1.00 84.31 91 LEU A CA 1
ATOM 763 C C . LEU A 1 91 ? -6.282 12.175 8.990 1.00 84.31 91 LEU A C 1
ATOM 765 O O . LEU A 1 91 ? -5.117 12.567 9.024 1.00 84.31 91 LEU A O 1
ATOM 769 N N . TYR A 1 92 ? -7.044 12.326 7.916 1.00 83.38 92 TYR A N 1
ATOM 770 C CA . TYR A 1 92 ? -6.608 12.986 6.690 1.00 83.38 92 TYR A CA 1
ATOM 771 C C . TYR A 1 92 ? -7.807 13.618 5.987 1.00 83.38 92 TYR A C 1
ATOM 773 O O . TYR A 1 92 ? -8.962 13.269 6.254 1.00 83.38 92 TYR A O 1
ATOM 781 N N . GLU A 1 93 ? -7.538 14.586 5.115 1.00 77.56 93 GLU A N 1
ATOM 782 C CA . GLU A 1 93 ? -8.589 15.347 4.450 1.00 77.56 93 GLU A CA 1
ATOM 783 C C . GLU A 1 93 ? -9.400 14.427 3.528 1.00 77.56 93 GLU A C 1
ATOM 785 O O . GLU A 1 93 ? -8.871 13.743 2.661 1.00 77.56 93 GLU A O 1
ATOM 790 N N . VAL A 1 94 ? -10.720 14.372 3.717 1.00 64.31 94 VAL A N 1
ATOM 791 C CA . VAL A 1 94 ? -11.596 13.463 2.945 1.00 64.31 94 VAL A CA 1
ATOM 792 C C . VAL A 1 94 ? -11.722 13.888 1.486 1.00 64.31 94 VAL A C 1
ATOM 794 O O . VAL A 1 94 ? -12.003 13.051 0.623 1.00 64.31 94 VAL A O 1
ATOM 797 N N . GLU A 1 95 ? -11.553 15.188 1.247 1.00 68.25 95 GLU A N 1
ATOM 798 C CA . GLU A 1 95 ? -11.508 15.809 -0.076 1.00 68.25 95 GLU A CA 1
ATOM 799 C C . GLU A 1 95 ? -10.201 15.481 -0.808 1.00 68.25 95 GLU A C 1
ATOM 801 O O . GLU A 1 95 ? -10.135 15.597 -2.033 1.00 68.25 95 GLU A O 1
ATOM 806 N N . GLU A 1 96 ? -9.170 15.019 -0.091 1.00 74.25 96 GLU A N 1
ATOM 807 C CA . GLU A 1 96 ? -7.939 14.555 -0.708 1.00 74.25 96 GLU A CA 1
ATOM 808 C C . GLU A 1 96 ? -8.240 13.298 -1.529 1.00 74.25 96 GLU A C 1
ATOM 810 O O . GLU A 1 96 ? -8.643 12.242 -1.036 1.00 74.25 96 GLU A O 1
ATOM 815 N N . THR A 1 97 ? -8.118 13.448 -2.845 1.00 79.62 97 THR A N 1
ATOM 816 C CA . THR A 1 97 ? -8.492 12.393 -3.791 1.00 79.62 97 THR A CA 1
ATOM 817 C C . THR A 1 97 ? -7.349 11.447 -4.100 1.00 79.62 97 THR A C 1
ATOM 819 O O . THR A 1 97 ? -7.617 10.365 -4.617 1.00 79.62 97 THR A O 1
ATOM 822 N N . LYS A 1 98 ? -6.108 11.838 -3.795 1.00 89.81 98 LYS A N 1
ATOM 823 C CA . LYS A 1 98 ? -4.883 11.117 -4.129 1.00 89.81 98 LYS A CA 1
ATOM 824 C C . LYS A 1 98 ? -3.921 11.158 -2.961 1.00 89.81 98 LYS A C 1
ATOM 826 O O . LYS A 1 98 ? -3.699 12.215 -2.396 1.00 89.81 98 LYS A O 1
ATOM 831 N N . PHE A 1 99 ? -3.294 10.026 -2.689 1.00 93.25 99 PHE A N 1
ATOM 832 C CA . PHE A 1 99 ? -2.274 9.890 -1.662 1.00 93.25 99 PHE A CA 1
ATOM 833 C C . PHE A 1 99 ? -1.008 9.308 -2.286 1.00 93.25 99 PHE A C 1
ATOM 835 O O . PHE A 1 99 ? -1.073 8.511 -3.227 1.00 93.25 99 PHE A O 1
ATOM 842 N N . SER A 1 100 ? 0.146 9.718 -1.762 1.00 93.06 100 SER A N 1
ATOM 843 C CA . SER A 1 100 ? 1.454 9.273 -2.242 1.00 93.06 100 SER A CA 1
ATOM 844 C C . SER A 1 100 ? 1.954 8.042 -1.483 1.00 93.06 100 SER A C 1
ATOM 846 O O . SER A 1 100 ? 2.003 8.031 -0.249 1.00 93.06 100 SER A O 1
ATOM 848 N N . TYR A 1 101 ? 2.405 7.031 -2.229 1.00 93.44 101 TYR A N 1
ATOM 849 C CA . TYR A 1 101 ? 2.931 5.779 -1.684 1.00 93.44 101 TYR A CA 1
ATOM 850 C C . TYR A 1 101 ? 4.248 5.354 -2.332 1.00 93.44 101 TYR A C 1
ATOM 852 O O . TYR A 1 101 ? 4.503 5.608 -3.510 1.00 93.44 101 TYR A O 1
ATOM 860 N N . TYR A 1 102 ? 5.064 4.644 -1.558 1.00 91.75 102 TYR A N 1
ATOM 861 C CA . TYR A 1 102 ? 6.188 3.864 -2.056 1.00 91.75 102 TYR A CA 1
ATOM 862 C C . TYR A 1 102 ? 5.768 2.413 -2.275 1.00 91.75 102 TYR A C 1
ATOM 864 O O . TYR A 1 102 ? 5.063 1.835 -1.444 1.00 91.75 102 TYR A O 1
ATOM 872 N N . LEU A 1 103 ? 6.260 1.814 -3.359 1.00 92.12 103 LEU A N 1
ATOM 873 C CA . LEU A 1 103 ? 6.210 0.371 -3.561 1.00 92.12 103 LEU A CA 1
ATOM 874 C C . LEU A 1 103 ? 7.404 -0.266 -2.852 1.00 92.12 103 LEU A C 1
ATOM 876 O O . LEU A 1 103 ? 8.550 0.066 -3.150 1.00 92.12 103 LEU A O 1
ATOM 880 N N . VAL A 1 104 ? 7.136 -1.202 -1.946 1.00 91.56 104 VAL A N 1
ATOM 881 C CA . VAL A 1 104 ? 8.167 -1.981 -1.254 1.00 91.56 104 VAL A CA 1
ATOM 882 C C . VAL A 1 104 ? 8.027 -3.442 -1.662 1.00 91.56 104 VAL A C 1
ATOM 884 O O . VAL A 1 104 ? 6.975 -4.050 -1.464 1.00 91.56 104 VAL A O 1
ATOM 887 N N . ALA A 1 105 ? 9.075 -3.997 -2.271 1.00 91.88 105 ALA A N 1
ATOM 888 C CA . ALA A 1 105 ? 9.053 -5.328 -2.870 1.00 91.88 105 ALA A CA 1
ATOM 889 C C . ALA A 1 105 ? 9.809 -6.358 -2.028 1.00 91.88 105 ALA A C 1
ATOM 891 O O . ALA A 1 105 ? 10.923 -6.104 -1.568 1.00 91.88 105 ALA A O 1
ATOM 892 N N . ALA A 1 106 ? 9.237 -7.553 -1.888 1.00 91.88 106 ALA A N 1
ATOM 893 C CA . ALA A 1 106 ? 9.911 -8.684 -1.268 1.00 91.88 106 ALA A CA 1
ATOM 894 C C . ALA A 1 106 ? 11.067 -9.204 -2.160 1.00 91.88 106 ALA A C 1
ATOM 896 O O . ALA A 1 106 ? 11.024 -9.044 -3.388 1.00 91.88 106 ALA A O 1
ATOM 897 N N . PRO A 1 107 ? 12.094 -9.868 -1.590 1.00 90.62 107 PRO A N 1
ATOM 898 C CA . PRO A 1 107 ? 13.257 -10.385 -2.332 1.00 90.62 107 PRO A CA 1
ATOM 899 C C . PRO A 1 107 ? 12.935 -11.287 -3.531 1.00 90.62 107 PRO A C 1
ATOM 901 O O . PRO A 1 107 ? 13.700 -11.369 -4.494 1.00 90.62 107 PRO A O 1
ATOM 904 N N . GLN A 1 108 ? 11.785 -11.956 -3.508 1.00 90.62 108 GLN A N 1
ATOM 905 C CA . GLN A 1 108 ? 11.311 -12.848 -4.565 1.00 90.62 108 GLN A CA 1
ATOM 906 C C . GLN A 1 108 ? 10.975 -12.098 -5.866 1.00 90.62 108 GLN A C 1
ATOM 908 O O . GLN A 1 108 ? 10.897 -12.714 -6.929 1.00 90.62 108 GLN A O 1
ATOM 913 N N . MET A 1 109 ? 10.856 -10.767 -5.818 1.00 89.12 109 MET A N 1
ATOM 914 C CA . MET A 1 109 ? 10.724 -9.913 -7.001 1.00 89.12 109 MET A CA 1
ATOM 915 C C . MET A 1 109 ? 12.069 -9.520 -7.641 1.00 89.12 109 MET A C 1
ATOM 917 O O . MET A 1 109 ? 12.075 -8.771 -8.615 1.00 89.12 109 MET A O 1
ATOM 921 N N . SER A 1 110 ? 13.203 -10.042 -7.158 1.00 90.62 110 SER A N 1
ATOM 922 C CA . SER A 1 110 ? 14.555 -9.732 -7.667 1.00 90.62 110 SER A CA 1
ATOM 923 C C . SER A 1 110 ? 14.756 -9.975 -9.165 1.00 90.62 110 SER A C 1
ATOM 925 O O . SER A 1 110 ? 15.420 -9.193 -9.838 1.00 90.62 110 SER A O 1
ATOM 927 N N . ASN A 1 111 ? 14.118 -11.008 -9.717 1.00 87.75 111 ASN A N 1
ATOM 928 C CA . ASN A 1 111 ? 14.193 -11.357 -11.142 1.00 87.75 111 ASN A CA 1
ATOM 929 C C . ASN A 1 111 ? 13.121 -10.655 -11.997 1.00 87.75 111 ASN A C 1
ATOM 931 O O . ASN A 1 111 ? 12.691 -11.179 -13.034 1.00 87.75 111 ASN A O 1
ATOM 935 N N . ARG A 1 112 ? 12.613 -9.507 -11.540 1.00 85.19 112 ARG A N 1
ATOM 936 C CA . ARG A 1 112 ? 11.565 -8.732 -12.209 1.00 85.19 112 ARG A CA 1
ATOM 937 C C . ARG A 1 112 ? 12.006 -7.284 -12.379 1.00 85.19 112 ARG A C 1
ATOM 939 O O . ARG A 1 112 ? 12.795 -6.754 -11.602 1.00 85.19 112 ARG A O 1
ATOM 946 N N . HIS A 1 113 ? 11.462 -6.648 -13.407 1.00 87.12 113 HIS A N 1
ATOM 947 C CA . HIS A 1 113 ? 11.561 -5.210 -13.602 1.00 87.12 113 HIS A CA 1
ATOM 948 C C . HIS A 1 113 ? 10.154 -4.621 -13.681 1.00 87.12 113 HIS A C 1
ATOM 950 O O . HIS A 1 113 ? 9.216 -5.296 -14.106 1.00 87.12 113 HIS A O 1
ATOM 956 N N . ILE A 1 114 ? 10.020 -3.366 -13.271 1.00 88.62 114 ILE A N 1
ATOM 957 C CA . ILE A 1 114 ? 8.805 -2.572 -13.435 1.00 88.62 114 ILE A CA 1
ATOM 958 C C . ILE A 1 114 ? 9.106 -1.523 -14.497 1.00 88.62 114 ILE A C 1
ATOM 960 O O . ILE A 1 114 ? 10.093 -0.799 -14.388 1.00 88.62 114 ILE A O 1
ATOM 964 N N . SER A 1 115 ? 8.274 -1.466 -15.533 1.00 86.56 115 SER A N 1
ATOM 965 C CA . SER A 1 115 ? 8.388 -0.459 -16.587 1.00 86.56 115 SER A CA 1
ATOM 966 C C . SER A 1 115 ? 7.380 0.653 -16.336 1.00 86.56 115 SER A C 1
ATOM 968 O O . SER A 1 115 ? 6.181 0.385 -16.260 1.00 86.56 115 SER A O 1
ATOM 970 N N . ILE A 1 116 ? 7.862 1.887 -16.222 1.00 85.00 116 ILE A N 1
ATOM 971 C CA . ILE A 1 116 ? 7.024 3.085 -16.165 1.00 85.00 116 ILE A CA 1
ATOM 972 C C . ILE A 1 116 ? 6.964 3.691 -17.560 1.00 85.00 116 ILE A C 1
ATOM 974 O O . ILE A 1 116 ? 7.989 3.827 -18.222 1.00 85.00 116 ILE A O 1
ATOM 978 N N . TYR A 1 117 ? 5.750 4.016 -17.992 1.00 84.25 117 TYR A N 1
ATOM 979 C CA . TYR A 1 117 ? 5.489 4.679 -19.260 1.00 84.25 117 TYR A CA 1
ATOM 980 C C . TYR A 1 117 ? 5.430 6.194 -19.062 1.00 84.25 117 TYR A C 1
ATOM 982 O O . TYR A 1 117 ? 4.687 6.663 -18.198 1.00 84.25 117 TYR A O 1
ATOM 990 N N . ASP A 1 118 ? 6.173 6.939 -19.876 1.00 82.50 118 ASP A N 1
ATOM 991 C CA . ASP A 1 118 ? 6.062 8.390 -19.982 1.00 82.50 118 ASP A CA 1
ATOM 992 C C . ASP A 1 118 ? 4.997 8.752 -21.035 1.00 82.50 118 ASP A C 1
ATOM 994 O O . ASP A 1 118 ? 5.230 8.586 -22.238 1.00 82.50 118 ASP A O 1
ATOM 998 N N . PRO A 1 119 ? 3.826 9.270 -20.619 1.00 79.81 119 PRO A N 1
ATOM 999 C CA . PRO A 1 119 ? 2.743 9.602 -21.537 1.00 79.81 119 PRO A CA 1
ATOM 1000 C C . PRO A 1 119 ? 3.040 10.807 -22.435 1.00 79.81 119 PRO A C 1
ATOM 1002 O O . PRO A 1 119 ? 2.283 11.039 -23.377 1.00 79.81 119 PRO A O 1
ATOM 1005 N N . SER A 1 120 ? 4.099 11.577 -22.164 1.00 84.25 120 SER A N 1
ATOM 1006 C CA . SER A 1 120 ? 4.528 12.675 -23.037 1.00 84.25 120 SER A CA 1
ATOM 1007 C C . SER A 1 120 ? 5.208 12.180 -24.320 1.00 84.25 120 SER A C 1
ATOM 1009 O O . SER A 1 120 ? 5.291 12.919 -25.304 1.00 84.25 120 SER A O 1
ATOM 1011 N N . LEU A 1 121 ? 5.654 10.921 -24.332 1.00 84.94 121 LEU A N 1
ATOM 1012 C CA . LEU A 1 121 ? 6.307 10.267 -25.458 1.00 84.94 121 LEU A CA 1
ATOM 1013 C C . LEU A 1 121 ? 5.324 9.360 -26.212 1.00 84.94 121 LEU A C 1
ATOM 1015 O O . LEU A 1 121 ? 4.220 9.063 -25.757 1.00 84.94 121 LEU A O 1
ATOM 1019 N N . LYS A 1 122 ? 5.698 8.935 -27.423 1.00 83.00 122 LYS A N 1
ATOM 1020 C CA . LYS A 1 122 ? 4.855 8.027 -28.213 1.00 83.00 122 LYS A CA 1
ATOM 1021 C C . LYS A 1 122 ? 4.942 6.613 -27.641 1.00 83.00 122 LYS A C 1
ATOM 1023 O O . LYS A 1 122 ? 6.033 6.110 -27.411 1.00 83.00 122 LYS A O 1
ATOM 1028 N N . SER A 1 123 ? 3.802 5.930 -27.527 1.00 73.12 123 SER A N 1
ATOM 1029 C CA . SER A 1 123 ? 3.718 4.563 -26.981 1.00 73.12 123 SER A CA 1
ATOM 1030 C C . SER A 1 123 ? 4.557 3.513 -27.716 1.00 73.12 123 SER A C 1
ATOM 1032 O O . SER A 1 123 ? 4.804 2.451 -27.156 1.00 73.12 123 SER A O 1
ATOM 1034 N N . ASN A 1 124 ? 4.963 3.763 -28.961 1.00 78.56 124 ASN A N 1
ATOM 1035 C CA . ASN A 1 124 ? 5.811 2.856 -29.732 1.00 78.56 124 ASN A CA 1
ATOM 1036 C C . ASN A 1 124 ? 7.306 3.201 -29.651 1.00 78.56 124 ASN A C 1
ATOM 1038 O O . ASN A 1 124 ? 8.115 2.519 -30.278 1.00 78.56 124 ASN A O 1
ATOM 1042 N N . ASP A 1 125 ? 7.669 4.259 -28.926 1.00 81.56 125 ASP A N 1
ATOM 1043 C CA . ASP A 1 125 ? 9.053 4.650 -28.722 1.00 81.56 125 ASP A CA 1
ATOM 1044 C C . ASP A 1 125 ? 9.646 3.862 -27.542 1.00 81.56 125 ASP A C 1
ATOM 1046 O O . ASP A 1 125 ? 9.148 3.979 -26.419 1.00 81.56 125 ASP A O 1
ATOM 1050 N N . PRO A 1 126 ? 10.715 3.070 -27.742 1.00 79.75 126 PRO A N 1
ATOM 1051 C CA . PRO A 1 126 ? 11.379 2.373 -26.648 1.00 79.75 126 PRO A CA 1
ATOM 1052 C C . PRO A 1 126 ? 11.843 3.299 -25.519 1.00 79.75 126 PRO A C 1
ATOM 1054 O O . PRO A 1 126 ? 11.907 2.851 -24.375 1.00 79.75 126 PRO A O 1
ATOM 1057 N N . VAL A 1 127 ? 12.147 4.575 -25.806 1.00 84.31 127 VAL A N 1
ATOM 1058 C CA . VAL A 1 127 ? 12.553 5.535 -24.765 1.00 84.31 127 VAL A CA 1
ATOM 1059 C C . VAL A 1 127 ? 11.389 6.010 -23.895 1.00 84.31 127 VAL A C 1
ATOM 1061 O O . VAL A 1 127 ? 11.629 6.544 -22.817 1.00 84.31 127 VAL A O 1
ATOM 1064 N N . ALA A 1 128 ? 10.140 5.760 -24.307 1.00 82.94 128 ALA A N 1
ATOM 1065 C CA . ALA A 1 128 ? 8.955 6.052 -23.505 1.00 82.94 128 ALA A CA 1
ATOM 1066 C C . ALA A 1 128 ? 8.815 5.133 -22.284 1.00 82.94 128 ALA A C 1
ATOM 1068 O O . ALA A 1 128 ? 7.966 5.381 -21.431 1.00 82.94 128 ALA A O 1
ATOM 1069 N N . PHE A 1 129 ? 9.624 4.071 -22.188 1.00 84.19 129 PHE A N 1
ATOM 1070 C CA . PHE A 1 129 ? 9.580 3.121 -21.085 1.00 84.19 129 PHE A CA 1
ATOM 1071 C C . PHE A 1 129 ? 10.872 3.139 -20.276 1.00 84.19 129 PHE A C 1
ATOM 1073 O O . PHE A 1 129 ? 11.922 2.671 -20.721 1.00 84.19 129 PHE A O 1
ATOM 1080 N N . GLN A 1 130 ? 10.773 3.584 -19.027 1.00 87.75 130 GLN A N 1
ATOM 1081 C CA . GLN A 1 130 ? 11.860 3.476 -18.066 1.00 87.75 130 GLN A CA 1
ATOM 1082 C C . GLN A 1 130 ? 11.721 2.185 -17.261 1.00 87.75 130 GLN A C 1
ATOM 1084 O O . GLN A 1 130 ? 10.703 1.942 -16.613 1.00 87.75 130 GLN A O 1
ATOM 1089 N N . ARG A 1 131 ? 12.761 1.345 -17.284 1.00 88.88 131 ARG A N 1
ATOM 1090 C CA . ARG A 1 131 ? 12.809 0.104 -16.500 1.00 88.88 131 ARG A CA 1
ATOM 1091 C C . ARG A 1 131 ? 13.462 0.346 -15.146 1.00 88.88 131 ARG A C 1
ATOM 1093 O O . ARG A 1 131 ? 14.581 0.846 -15.067 1.00 88.88 131 ARG A O 1
ATOM 1100 N N . HIS A 1 132 ? 12.788 -0.099 -14.100 1.00 87.81 132 HIS A N 1
ATOM 1101 C CA . HIS A 1 132 ? 13.265 -0.103 -12.726 1.00 87.81 132 HIS A CA 1
ATOM 1102 C C . HIS A 1 132 ? 13.467 -1.546 -12.280 1.00 87.81 132 HIS A C 1
ATOM 1104 O O . HIS A 1 132 ? 12.611 -2.397 -12.517 1.00 87.81 132 HIS A O 1
ATOM 1110 N N . PHE A 1 133 ? 14.595 -1.824 -11.636 1.00 88.44 133 PHE A N 1
ATOM 1111 C CA . PHE A 1 133 ? 14.976 -3.164 -11.191 1.00 88.44 133 PHE A CA 1
ATOM 1112 C C . PHE A 1 133 ? 14.988 -3.228 -9.673 1.00 88.44 133 PHE A C 1
ATOM 1114 O O . PHE A 1 133 ? 15.237 -2.215 -9.020 1.00 88.44 133 PHE A O 1
ATOM 1121 N N . TYR A 1 134 ? 14.740 -4.416 -9.124 1.00 88.25 134 TYR A N 1
ATOM 1122 C CA . TYR A 1 134 ? 14.830 -4.686 -7.692 1.00 88.25 134 TYR A CA 1
ATOM 1123 C C . TYR A 1 134 ? 16.160 -4.177 -7.092 1.00 88.25 134 TYR A C 1
ATOM 1125 O O . TYR A 1 134 ? 17.199 -4.334 -7.738 1.00 88.25 134 TYR A O 1
ATOM 1133 N N . PRO A 1 135 ? 16.173 -3.590 -5.877 1.00 88.94 135 PRO A N 1
ATOM 1134 C CA . PRO A 1 135 ? 15.061 -3.394 -4.932 1.00 88.94 135 PRO A CA 1
ATOM 1135 C C . PRO A 1 135 ? 14.141 -2.209 -5.263 1.00 88.94 135 PRO A C 1
ATOM 1137 O O . PRO A 1 135 ? 13.388 -1.742 -4.419 1.00 88.94 135 PRO A O 1
ATOM 1140 N N . PHE A 1 136 ? 14.181 -1.735 -6.508 1.00 88.25 136 PHE A N 1
ATOM 1141 C CA . PHE A 1 136 ? 13.335 -0.672 -7.039 1.00 88.25 136 PHE A CA 1
ATOM 1142 C C . PHE A 1 136 ? 13.541 0.687 -6.365 1.00 88.25 136 PHE A C 1
ATOM 1144 O O . PHE A 1 136 ? 12.645 1.524 -6.346 1.00 88.25 136 PHE A O 1
ATOM 1151 N N . THR A 1 137 ? 14.757 0.953 -5.891 1.00 84.81 137 THR A N 1
ATOM 1152 C CA . THR A 1 137 ? 15.150 2.227 -5.260 1.00 84.81 137 THR A CA 1
ATOM 1153 C C . THR A 1 137 ? 15.037 3.437 -6.184 1.00 84.81 137 THR A C 1
ATOM 1155 O O . THR A 1 137 ? 15.027 4.569 -5.713 1.00 84.81 137 THR A O 1
ATOM 1158 N N . THR A 1 138 ? 14.951 3.213 -7.496 1.00 86.62 138 THR A N 1
ATOM 1159 C CA . THR A 1 138 ? 14.759 4.262 -8.502 1.00 86.62 138 THR A CA 1
ATOM 1160 C C . THR A 1 138 ? 13.295 4.490 -8.868 1.00 86.62 138 THR A C 1
ATOM 1162 O O . THR A 1 138 ? 13.032 5.372 -9.683 1.00 86.62 138 THR A O 1
ATOM 1165 N N . LEU A 1 139 ? 12.348 3.701 -8.339 1.00 87.94 139 LEU A N 1
ATOM 1166 C CA . LEU A 1 139 ? 10.929 3.944 -8.597 1.00 87.94 139 LEU A CA 1
ATOM 1167 C C . LEU A 1 139 ? 10.502 5.280 -7.976 1.00 87.94 139 LEU A C 1
ATOM 1169 O O . LEU A 1 139 ? 10.865 5.572 -6.832 1.00 87.94 139 LEU A O 1
ATOM 1173 N N . PRO A 1 140 ? 9.701 6.081 -8.695 1.00 89.56 140 PRO A N 1
ATOM 1174 C CA . PRO A 1 140 ? 9.089 7.260 -8.121 1.00 89.56 140 PRO A CA 1
ATOM 1175 C C . PRO A 1 140 ? 8.033 6.864 -7.083 1.00 89.56 140 PRO A C 1
ATOM 1177 O O . PRO A 1 140 ? 7.595 5.715 -6.984 1.00 89.56 140 PRO A O 1
ATOM 1180 N N . LYS A 1 141 ? 7.583 7.863 -6.329 1.00 91.12 141 LYS A N 1
ATOM 1181 C CA . LYS A 1 141 ? 6.359 7.753 -5.535 1.00 91.12 141 LYS A CA 1
ATOM 1182 C C . LYS A 1 141 ? 5.164 7.655 -6.477 1.00 91.12 141 LYS A C 1
ATOM 1184 O O . LYS A 1 141 ? 5.154 8.294 -7.529 1.00 91.12 141 LYS A O 1
ATOM 1189 N N . PHE A 1 142 ? 4.154 6.899 -6.073 1.00 90.88 142 PHE A N 1
ATOM 1190 C CA . PHE A 1 142 ? 2.916 6.756 -6.826 1.00 90.88 142 PHE A CA 1
ATOM 1191 C C . PHE A 1 142 ? 1.788 7.492 -6.124 1.00 90.88 142 PHE A C 1
ATOM 1193 O O . PHE A 1 142 ? 1.501 7.223 -4.959 1.00 90.88 142 PHE A O 1
ATOM 1200 N N . GLU A 1 143 ? 1.130 8.384 -6.856 1.00 93.44 143 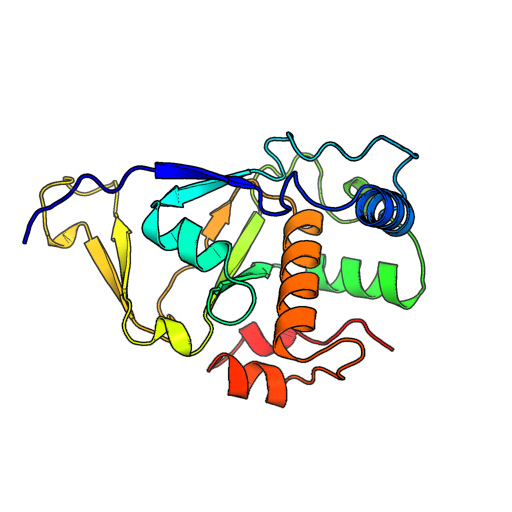GLU A N 1
ATOM 1201 C CA . GLU A 1 143 ? -0.119 8.999 -6.426 1.00 93.44 143 GLU A CA 1
ATOM 1202 C C . GLU A 1 143 ? -1.296 8.146 -6.893 1.00 93.44 143 GLU A C 1
ATOM 1204 O O . GLU A 1 143 ? -1.565 8.040 -8.093 1.00 93.44 143 GLU A O 1
ATOM 1209 N N . ILE A 1 144 ? -2.011 7.541 -5.949 1.00 93.31 144 ILE A N 1
ATOM 1210 C CA . ILE A 1 144 ? -3.198 6.725 -6.234 1.00 93.31 144 ILE A CA 1
ATOM 1211 C C . ILE A 1 144 ? -4.368 7.166 -5.358 1.00 93.31 144 ILE A C 1
ATOM 1213 O O . ILE A 1 144 ? -4.183 7.757 -4.298 1.00 93.31 144 ILE A O 1
ATOM 1217 N N . ASN A 1 145 ? -5.590 6.844 -5.783 1.00 92.94 145 ASN A N 1
ATOM 1218 C CA . ASN A 1 145 ? -6.817 7.253 -5.085 1.00 92.94 145 ASN A CA 1
ATOM 1219 C C . ASN A 1 145 ? -7.170 6.371 -3.874 1.00 92.94 145 ASN A C 1
ATOM 1221 O O . ASN A 1 145 ? -8.274 6.464 -3.329 1.00 92.94 145 ASN A O 1
ATOM 1225 N N . VAL A 1 146 ? -6.276 5.460 -3.494 1.00 94.94 146 VAL A N 1
ATOM 1226 C CA . VAL A 1 146 ? -6.509 4.550 -2.377 1.00 94.94 146 VAL A CA 1
ATOM 1227 C C . VAL A 1 146 ? -6.334 5.322 -1.078 1.00 94.94 146 VAL A C 1
ATOM 1229 O O . VAL A 1 146 ? -5.398 6.091 -0.941 1.00 94.94 146 VAL A O 1
ATOM 1232 N N . HIS A 1 147 ? -7.230 5.116 -0.121 1.00 94.00 147 HIS A N 1
ATOM 1233 C CA . HIS A 1 147 ? -7.141 5.738 1.193 1.00 94.00 147 HIS A CA 1
ATOM 1234 C C . HIS A 1 147 ? -6.078 5.065 2.088 1.00 94.00 147 HIS A C 1
ATOM 1236 O O . HIS A 1 147 ? -6.001 3.830 2.111 1.00 94.00 147 HIS A O 1
ATOM 1242 N N . PRO A 1 148 ? -5.348 5.832 2.928 1.00 93.69 148 PRO A N 1
ATOM 1243 C CA . PRO A 1 148 ? -4.336 5.301 3.843 1.00 93.69 148 PRO A CA 1
ATOM 1244 C C . PRO A 1 148 ? -4.806 4.151 4.744 1.00 93.69 148 PRO A C 1
ATOM 1246 O O . PRO A 1 148 ? -4.042 3.215 4.950 1.00 93.69 148 PRO A O 1
ATOM 1249 N N . HIS A 1 149 ? -6.060 4.153 5.219 1.00 93.19 149 HIS A N 1
ATOM 1250 C CA . HIS A 1 149 ? -6.600 3.054 6.040 1.00 93.19 149 HIS A CA 1
ATOM 1251 C C . HIS A 1 149 ? -6.522 1.686 5.343 1.00 93.19 149 HIS A C 1
ATOM 1253 O O . HIS A 1 149 ? -6.095 0.709 5.957 1.00 93.19 149 HIS A O 1
ATOM 1259 N N . PHE A 1 150 ? -6.886 1.611 4.057 1.00 95.31 150 PHE A N 1
ATOM 1260 C CA . PHE A 1 150 ? -6.834 0.360 3.295 1.00 95.31 150 PHE A CA 1
ATOM 1261 C C . PHE A 1 150 ? -5.392 -0.093 3.063 1.00 95.31 150 PHE A C 1
ATOM 1263 O O . PHE A 1 150 ? -5.092 -1.278 3.198 1.00 95.31 150 PHE A O 1
ATOM 1270 N N . VAL A 1 151 ? -4.494 0.852 2.762 1.00 95.19 151 VAL A N 1
ATOM 1271 C CA . VAL A 1 151 ? -3.065 0.569 2.578 1.00 95.19 151 VAL A CA 1
ATOM 1272 C C . VAL A 1 151 ? -2.435 0.055 3.868 1.00 95.19 151 VAL A C 1
ATOM 1274 O O . VAL A 1 151 ? -1.809 -0.998 3.852 1.00 95.19 151 VAL A O 1
ATOM 1277 N N . ILE A 1 152 ? -2.634 0.753 4.987 1.00 92.31 152 ILE A N 1
ATOM 1278 C CA . ILE A 1 152 ? -2.059 0.381 6.285 1.00 92.31 152 ILE A CA 1
ATOM 1279 C C . ILE A 1 152 ? -2.576 -0.989 6.727 1.00 92.31 152 ILE A C 1
ATOM 1281 O O . ILE A 1 152 ? -1.788 -1.821 7.174 1.00 92.31 152 ILE A O 1
ATOM 1285 N N . PHE A 1 153 ? -3.867 -1.270 6.532 1.00 93.31 153 PHE A N 1
ATOM 1286 C CA . PHE A 1 153 ? -4.427 -2.590 6.810 1.00 93.31 153 PHE A CA 1
ATOM 1287 C C . PHE A 1 153 ? -3.815 -3.687 5.930 1.00 93.31 153 PHE A C 1
ATOM 1289 O O . PHE A 1 153 ? -3.369 -4.705 6.457 1.00 93.31 153 PHE A O 1
ATOM 1296 N N . ASN A 1 154 ? -3.760 -3.492 4.605 1.00 95.19 154 ASN A N 1
ATOM 1297 C CA . ASN A 1 154 ? -3.174 -4.479 3.691 1.00 95.19 154 ASN A CA 1
ATOM 1298 C C . ASN A 1 154 ? -1.700 -4.742 4.025 1.00 95.19 154 ASN A C 1
ATOM 1300 O O . ASN A 1 154 ? -1.272 -5.893 4.074 1.00 95.19 154 ASN A O 1
ATOM 1304 N N . THR A 1 155 ? -0.941 -3.683 4.303 1.00 92.50 155 THR A N 1
ATOM 1305 C CA . THR A 1 155 ? 0.468 -3.768 4.683 1.00 92.50 155 THR A CA 1
ATOM 1306 C C . THR A 1 155 ? 0.644 -4.503 6.004 1.00 92.50 155 THR A C 1
ATOM 1308 O O . THR A 1 155 ? 1.438 -5.436 6.059 1.00 92.50 155 THR A O 1
ATOM 1311 N N . GLY A 1 156 ? -0.138 -4.173 7.035 1.00 89.88 156 GLY A N 1
ATOM 1312 C CA . GLY A 1 156 ? -0.120 -4.894 8.309 1.00 89.88 156 GLY A CA 1
ATOM 1313 C C . GLY A 1 156 ? -0.431 -6.382 8.141 1.00 89.88 156 GLY A C 1
ATOM 1314 O O . GLY A 1 156 ? 0.321 -7.222 8.629 1.00 89.88 156 GLY A O 1
ATOM 1315 N N . PHE A 1 157 ? -1.468 -6.715 7.366 1.00 91.19 157 PHE A N 1
ATOM 1316 C CA . PHE A 1 157 ? -1.817 -8.100 7.046 1.00 91.19 157 PHE A CA 1
ATOM 1317 C C . PHE A 1 157 ? -0.661 -8.838 6.358 1.00 91.19 157 PHE A C 1
ATOM 1319 O O . PHE A 1 157 ? -0.309 -9.945 6.755 1.00 91.19 157 PHE A O 1
ATOM 1326 N N . LYS A 1 158 ? -0.026 -8.233 5.348 1.00 92.50 158 LYS A N 1
ATOM 1327 C CA . LYS A 1 158 ? 1.112 -8.847 4.644 1.00 92.50 158 LYS A CA 1
ATOM 1328 C C . LYS A 1 158 ? 2.320 -9.038 5.555 1.00 92.50 158 LYS A C 1
ATOM 1330 O O . LYS A 1 158 ? 2.924 -10.105 5.533 1.00 92.50 158 LYS A O 1
ATOM 1335 N N . LEU A 1 159 ? 2.645 -8.043 6.379 1.00 91.00 159 LEU A N 1
ATOM 1336 C CA . LEU A 1 159 ? 3.734 -8.139 7.351 1.00 91.00 159 LEU A CA 1
ATOM 1337 C C . LEU A 1 159 ? 3.485 -9.267 8.361 1.00 91.00 159 LEU A C 1
ATOM 1339 O O . LEU A 1 159 ? 4.399 -10.040 8.633 1.00 91.00 159 LEU A O 1
ATOM 1343 N N . GLU A 1 160 ? 2.251 -9.432 8.839 1.00 90.12 160 GLU A N 1
ATOM 1344 C CA . GLU A 1 160 ? 1.867 -10.560 9.694 1.00 90.12 160 GLU A CA 1
ATOM 1345 C C . GLU A 1 160 ? 2.061 -11.910 8.982 1.00 90.12 160 GLU A C 1
ATOM 1347 O O . GLU A 1 160 ? 2.554 -12.860 9.584 1.00 90.12 160 GLU A O 1
ATOM 1352 N N . GLN A 1 161 ? 1.739 -12.006 7.687 1.00 90.19 161 GLN A N 1
ATOM 1353 C CA . GLN A 1 161 ? 1.978 -13.230 6.910 1.00 90.19 161 GLN A CA 1
ATOM 1354 C C . GLN A 1 161 ? 3.467 -13.516 6.658 1.00 90.19 161 GLN A C 1
ATOM 1356 O O . GLN A 1 161 ? 3.826 -14.681 6.479 1.00 90.19 161 GLN A O 1
ATOM 1361 N N . ILE A 1 162 ? 4.314 -12.483 6.595 1.00 89.62 162 ILE A N 1
ATOM 1362 C CA . ILE A 1 162 ? 5.763 -12.608 6.366 1.00 89.62 162 ILE A CA 1
ATOM 1363 C C . ILE A 1 162 ? 6.491 -12.991 7.659 1.00 89.62 162 ILE A C 1
ATOM 1365 O O . ILE A 1 162 ? 7.332 -13.888 7.644 1.00 89.62 162 ILE A O 1
ATOM 1369 N N . PHE A 1 163 ? 6.190 -12.306 8.762 1.00 89.19 163 PHE A N 1
ATOM 1370 C CA . PHE A 1 163 ? 6.968 -12.389 10.003 1.00 89.19 163 PHE A CA 1
ATOM 1371 C C . PHE A 1 163 ? 6.253 -13.129 11.141 1.00 89.19 163 PHE A C 1
ATOM 1373 O O . PHE A 1 163 ? 6.888 -13.481 12.133 1.00 89.19 163 PHE A O 1
ATOM 1380 N N . GLY A 1 164 ? 4.956 -13.401 10.994 1.00 86.81 164 GLY A N 1
ATOM 1381 C CA . GLY A 1 164 ? 4.115 -14.013 12.018 1.00 86.81 164 GLY A CA 1
ATOM 1382 C C . GLY A 1 164 ? 3.420 -12.993 12.924 1.00 86.81 164 GLY A C 1
ATOM 1383 O O . GLY A 1 164 ? 3.856 -11.853 13.093 1.00 86.81 164 GLY A O 1
ATOM 1384 N N . SER A 1 165 ? 2.313 -13.426 13.532 1.00 81.38 165 SER A N 1
ATOM 1385 C CA . SER A 1 165 ? 1.561 -12.630 14.509 1.00 81.38 165 SER A CA 1
ATOM 1386 C C . SER A 1 165 ? 2.402 -12.341 15.753 1.00 81.38 165 SER A C 1
ATOM 1388 O O . SER A 1 165 ? 2.979 -13.254 16.341 1.00 81.38 165 SER A O 1
ATOM 1390 N N . GLY A 1 166 ? 2.412 -11.080 16.191 1.00 71.38 166 GLY A N 1
ATOM 1391 C CA . GLY A 1 166 ? 3.140 -10.640 17.386 1.00 71.38 166 GLY A CA 1
ATOM 1392 C C . GLY A 1 166 ? 4.650 -10.474 17.189 1.00 71.38 166 GLY A C 1
ATOM 1393 O O . GLY A 1 166 ? 5.367 -10.276 18.167 1.00 71.38 166 GLY A O 1
ATOM 1394 N N . ALA A 1 167 ? 5.146 -10.550 15.950 1.00 74.06 167 ALA A N 1
ATOM 1395 C CA . ALA A 1 167 ? 6.536 -10.230 15.657 1.00 74.06 167 ALA A CA 1
ATOM 1396 C C . ALA A 1 167 ? 6.820 -8.747 15.949 1.00 74.06 167 ALA A C 1
ATOM 1398 O O . ALA A 1 167 ? 6.127 -7.858 15.452 1.00 74.06 167 ALA A O 1
ATOM 1399 N N . VAL A 1 168 ? 7.870 -8.477 16.726 1.00 69.75 168 VAL A N 1
ATOM 1400 C CA . VAL A 1 168 ? 8.381 -7.116 16.920 1.00 69.75 168 VAL A CA 1
ATOM 1401 C C . VAL A 1 168 ? 9.186 -6.741 15.680 1.00 69.75 168 VAL A C 1
ATOM 1403 O O . VAL A 1 168 ? 10.301 -7.219 15.480 1.00 69.75 168 VAL A O 1
ATOM 1406 N N . LEU A 1 169 ? 8.594 -5.916 14.817 1.00 78.81 169 LEU A N 1
ATOM 1407 C CA . LEU A 1 169 ? 9.223 -5.466 13.577 1.00 78.81 169 LEU A CA 1
ATOM 1408 C C . LEU A 1 169 ? 9.975 -4.164 13.828 1.00 78.81 169 LEU A C 1
ATOM 1410 O O . LEU A 1 169 ? 9.391 -3.077 13.841 1.00 78.81 169 LEU A O 1
ATOM 1414 N N . ASP A 1 170 ? 11.283 -4.283 14.039 1.00 77.06 170 ASP A N 1
ATOM 1415 C CA . ASP A 1 170 ? 12.165 -3.129 14.091 1.00 77.06 170 ASP A CA 1
ATOM 1416 C C . ASP A 1 170 ? 12.615 -2.693 12.688 1.00 77.06 170 ASP A C 1
ATOM 1418 O O . ASP A 1 170 ? 12.448 -3.376 11.671 1.00 77.06 170 ASP A O 1
ATOM 1422 N N . ILE A 1 171 ? 13.204 -1.501 12.641 1.00 73.00 171 ILE A N 1
ATOM 1423 C CA . ILE A 1 171 ? 13.727 -0.909 11.410 1.00 73.00 171 ILE A CA 1
ATOM 1424 C C . ILE A 1 171 ? 14.747 -1.830 10.733 1.00 73.00 171 ILE A C 1
ATOM 1426 O O . ILE A 1 171 ? 14.758 -1.924 9.505 1.00 73.00 171 ILE A O 1
ATOM 1430 N N . ALA A 1 172 ? 15.612 -2.486 11.510 1.00 78.38 172 ALA A N 1
ATOM 1431 C CA . ALA A 1 172 ? 16.672 -3.327 10.972 1.00 78.38 172 ALA A CA 1
ATOM 1432 C C . ALA A 1 172 ? 16.088 -4.557 10.269 1.00 78.38 172 ALA A C 1
ATOM 1434 O O . ALA A 1 172 ? 16.476 -4.862 9.144 1.00 78.38 172 ALA A O 1
ATOM 1435 N N . THR A 1 173 ? 15.101 -5.205 10.884 1.00 82.44 173 THR A N 1
ATOM 1436 C CA . THR A 1 173 ? 14.393 -6.365 10.336 1.00 82.44 173 THR A CA 1
ATOM 1437 C C . THR A 1 173 ? 13.726 -6.016 9.011 1.00 82.44 173 THR A C 1
ATOM 1439 O O . THR A 1 173 ? 13.927 -6.709 8.012 1.00 82.44 173 THR A O 1
ATOM 1442 N N . LEU A 1 174 ? 12.995 -4.899 8.969 1.00 82.62 17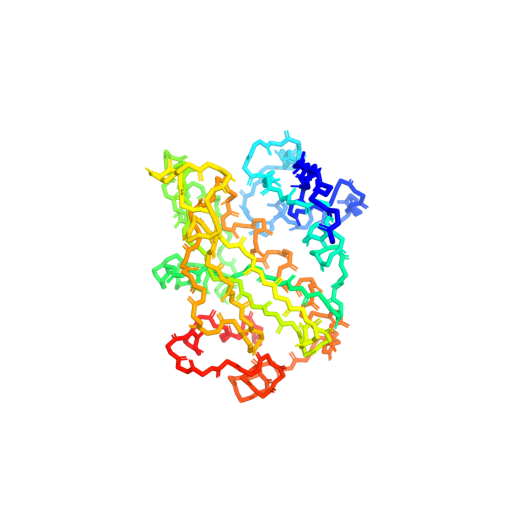4 LEU A N 1
ATOM 1443 C CA . LEU A 1 174 ? 12.302 -4.458 7.759 1.00 82.62 174 LEU A CA 1
ATOM 1444 C C . LEU A 1 174 ? 13.278 -4.021 6.661 1.00 82.62 174 LEU A C 1
ATOM 1446 O O . LEU A 1 174 ? 13.102 -4.394 5.502 1.00 82.62 174 LEU A O 1
ATOM 1450 N N . SER A 1 175 ? 14.337 -3.291 7.015 1.00 80.81 175 SER A N 1
ATOM 1451 C CA . SER A 1 175 ? 15.346 -2.843 6.048 1.00 80.81 175 SER A CA 1
ATOM 1452 C C . SER A 1 175 ? 16.115 -4.019 5.449 1.00 80.81 175 SER A C 1
ATOM 1454 O O . SER A 1 175 ? 16.320 -4.051 4.237 1.00 80.81 175 SER A O 1
ATOM 1456 N N . ASN A 1 176 ? 16.476 -5.008 6.272 1.00 83.94 176 ASN A N 1
ATOM 1457 C CA . ASN A 1 176 ? 17.164 -6.219 5.830 1.00 83.94 176 ASN A CA 1
ATOM 1458 C C . ASN A 1 176 ? 16.277 -7.076 4.921 1.00 83.94 176 ASN A C 1
ATOM 1460 O O . ASN A 1 176 ? 16.744 -7.558 3.893 1.00 83.94 176 ASN A O 1
ATOM 1464 N N . TYR A 1 177 ? 15.002 -7.262 5.276 1.00 84.31 177 TYR A N 1
ATOM 1465 C CA . TYR A 1 177 ? 14.103 -8.096 4.480 1.00 84.31 177 TYR A CA 1
ATOM 1466 C C . TYR A 1 177 ? 13.768 -7.457 3.128 1.00 84.31 177 TYR A C 1
ATOM 1468 O O . TYR A 1 177 ? 13.825 -8.118 2.094 1.00 84.31 177 TYR A O 1
ATOM 1476 N N . PHE A 1 178 ? 13.439 -6.165 3.112 1.00 84.88 178 PHE A N 1
ATOM 1477 C CA . PHE A 1 178 ? 12.995 -5.478 1.897 1.00 84.88 178 PHE A CA 1
ATOM 1478 C C . PHE A 1 178 ? 14.131 -4.810 1.105 1.00 84.88 178 PHE A C 1
ATOM 1480 O O . PHE A 1 178 ? 13.868 -4.214 0.063 1.00 84.88 178 PHE A O 1
ATOM 1487 N N . ASN A 1 179 ? 15.385 -4.905 1.565 1.00 81.19 179 ASN A N 1
ATOM 1488 C CA . ASN A 1 179 ? 16.534 -4.190 0.992 1.00 81.19 179 ASN A CA 1
ATOM 1489 C C . ASN A 1 179 ? 16.275 -2.678 0.831 1.00 81.19 179 ASN A C 1
ATOM 1491 O O . ASN A 1 179 ? 16.644 -2.062 -0.173 1.00 81.19 179 ASN A O 1
ATOM 1495 N N . ILE A 1 180 ? 15.618 -2.075 1.828 1.00 70.81 180 ILE A N 1
ATOM 1496 C CA . ILE A 1 180 ? 15.299 -0.644 1.829 1.00 70.81 180 ILE A CA 1
ATOM 1497 C C . ILE A 1 180 ? 16.580 0.135 2.130 1.00 70.81 180 ILE A C 1
ATOM 1499 O O . ILE A 1 180 ? 17.133 0.041 3.224 1.00 70.81 180 ILE A O 1
ATOM 1503 N N . THR A 1 181 ? 17.043 0.939 1.173 1.00 54.91 181 THR A N 1
ATOM 1504 C CA . THR A 1 181 ? 18.162 1.869 1.364 1.00 54.91 181 THR A CA 1
ATOM 1505 C C . THR A 1 181 ? 17.631 3.308 1.497 1.00 54.91 181 THR A C 1
ATOM 1507 O O . THR A 1 181 ? 17.000 3.838 0.587 1.00 54.91 181 THR A O 1
ATOM 1510 N N . GLY A 1 182 ? 17.860 3.965 2.644 1.00 55.00 182 GLY A N 1
ATOM 1511 C CA . GLY A 1 182 ? 17.528 5.390 2.865 1.00 55.00 182 GLY A CA 1
ATOM 1512 C C . GLY A 1 182 ? 16.128 5.707 3.441 1.00 55.00 182 GLY A C 1
ATOM 1513 O O . GLY A 1 182 ? 15.498 4.861 4.066 1.00 55.00 182 GLY A O 1
ATOM 1514 N N . SER A 1 183 ? 15.667 6.962 3.274 1.00 43.44 183 SER A N 1
ATOM 1515 C CA . SER A 1 183 ? 14.603 7.697 4.020 1.00 43.44 183 SER A CA 1
ATOM 1516 C C . SER A 1 183 ? 13.234 7.016 4.249 1.00 43.44 183 SER A C 1
ATOM 1518 O O . SER A 1 183 ? 12.426 7.548 5.008 1.00 43.44 183 SER A O 1
ATOM 1520 N N . LEU A 1 184 ? 12.963 5.860 3.640 1.00 43.56 184 LEU A N 1
ATOM 1521 C CA . LEU A 1 184 ? 11.779 5.019 3.888 1.00 43.56 184 LEU A CA 1
ATOM 1522 C C . LEU A 1 184 ? 11.758 4.394 5.294 1.00 43.56 184 LEU A C 1
ATOM 1524 O O . LEU A 1 184 ? 10.710 3.973 5.779 1.00 43.56 184 LEU A O 1
ATOM 1528 N N . VAL A 1 185 ? 12.921 4.350 5.946 1.00 38.50 185 VAL A N 1
ATOM 1529 C CA . VAL A 1 185 ? 13.147 3.743 7.264 1.00 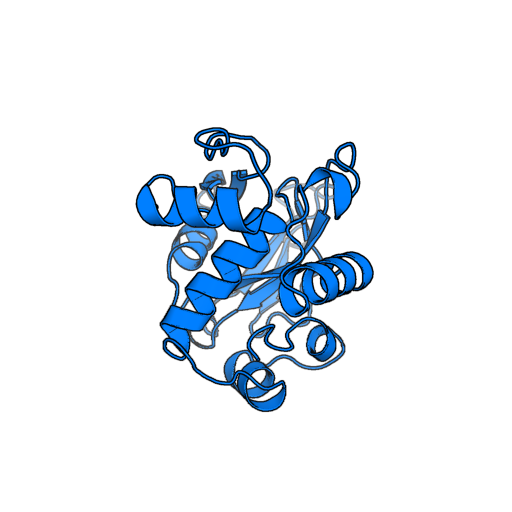38.50 185 VAL A CA 1
ATOM 1530 C C . VAL A 1 185 ? 12.269 4.342 8.375 1.00 38.50 185 VAL A C 1
ATOM 1532 O O . VAL A 1 185 ? 11.902 3.638 9.314 1.00 38.50 185 VAL A O 1
ATOM 1535 N N . TYR A 1 186 ? 11.887 5.618 8.278 1.00 33.19 186 TYR A N 1
ATOM 1536 C CA . TYR A 1 186 ? 11.119 6.285 9.334 1.00 33.19 186 TYR A CA 1
ATOM 1537 C C . TYR A 1 186 ? 9.633 5.890 9.369 1.00 33.19 186 TYR A C 1
ATOM 1539 O O . TYR A 1 186 ? 9.037 5.924 10.441 1.00 33.19 186 TYR A O 1
ATOM 1547 N N . SER A 1 187 ? 9.041 5.465 8.247 1.00 36.56 187 SER A N 1
ATOM 1548 C CA . SER A 1 187 ? 7.586 5.249 8.133 1.00 36.56 187 SER A CA 1
ATOM 1549 C C . SER A 1 187 ? 7.106 3.873 8.609 1.00 36.56 187 SER A C 1
ATOM 1551 O O . SER A 1 187 ? 5.906 3.634 8.682 1.00 36.56 187 SER A O 1
ATOM 1553 N N . LEU A 1 188 ? 8.027 2.945 8.873 1.00 34.56 188 LEU A N 1
ATOM 1554 C CA . LEU A 1 188 ? 7.726 1.523 9.065 1.00 34.56 188 LEU A CA 1
ATOM 1555 C C . LEU A 1 188 ? 7.859 1.037 10.517 1.00 34.56 188 LEU A C 1
ATOM 1557 O O . LEU A 1 188 ? 7.763 -0.164 10.763 1.00 34.56 188 LEU A O 1
ATOM 1561 N N . LYS A 1 189 ? 8.071 1.931 11.494 1.00 30.58 189 LYS A N 1
ATOM 1562 C CA . LYS A 1 189 ? 8.077 1.521 12.905 1.00 30.58 189 LYS A CA 1
ATOM 1563 C C . LYS A 1 189 ? 6.721 0.909 13.279 1.00 30.58 189 LYS A C 1
ATOM 1565 O O . LYS A 1 189 ? 5.684 1.559 13.175 1.00 30.58 189 LYS A O 1
ATOM 1570 N N . SER A 1 190 ? 6.768 -0.355 13.699 1.00 30.94 190 SER A N 1
ATOM 1571 C CA . SER A 1 190 ? 5.632 -1.139 14.179 1.00 30.94 190 SER A CA 1
ATOM 1572 C C . SER A 1 190 ? 4.824 -0.367 15.229 1.00 30.94 190 SER A C 1
ATOM 1574 O O . SER A 1 190 ? 5.373 0.081 16.233 1.00 30.94 190 SER A O 1
ATOM 1576 N N . CYS A 1 191 ? 3.515 -0.235 15.003 1.00 30.28 191 CYS A N 1
ATOM 1577 C CA . CYS A 1 191 ? 2.540 0.307 15.958 1.00 30.28 191 CYS A CA 1
ATOM 1578 C C . CYS A 1 191 ? 2.026 -0.764 16.939 1.00 30.28 191 CYS A C 1
ATOM 1580 O O . CYS A 1 191 ? 0.864 -0.726 17.333 1.00 30.28 191 CYS A O 1
ATOM 1582 N N . TYR A 1 192 ? 2.869 -1.725 17.309 1.00 27.19 192 TYR A N 1
ATOM 1583 C CA . TYR A 1 192 ? 2.539 -2.727 18.316 1.00 27.19 192 TYR A CA 1
ATOM 1584 C C . TYR A 1 192 ? 3.524 -2.624 19.473 1.00 27.19 192 TYR A C 1
ATOM 1586 O O . TYR A 1 192 ? 4.587 -3.235 19.426 1.00 27.19 192 TYR A O 1
ATOM 1594 N N . ASP A 1 193 ? 3.126 -1.824 20.459 1.00 28.83 193 ASP A N 1
ATOM 1595 C CA . ASP A 1 193 ? 3.344 -2.038 21.891 1.00 28.83 193 ASP A CA 1
ATOM 1596 C C . ASP A 1 193 ? 2.011 -1.736 22.594 1.00 28.83 193 ASP A C 1
ATOM 1598 O O . ASP A 1 193 ? 1.407 -0.687 22.258 1.00 28.83 193 ASP A O 1
#

Organism: Pleurotus ostreatus (strain PC15) (NCBI:txid1137138)

Sequence (193 aa):
MTDEMDVIEYSHVVARTTRPATLDKCEWCWGMDYYTLNLDTRKNLQSLRVNLHRFFDMPQTGWLWVPTDLDIMTRFENAYKVNTRKKPTELYEVEETKFSYYLVAAPQMSNRHISIYDPSLKSNDPVAFQRHFYPFTTLPKFEINVHPHFVIFNTGFKLEQIFGSGAVLDIATLSNYFNITGSLVYSLKSCYD